Protein AF-A0A418QFH2-F1 (afdb_monomer)

Foldseek 3Di:
DEEECDDDPPDPPYDHPPPDPLLPHLAYEYADDLDDQQDCVVPVSLVVVLVSLLLCVQFLHQYEYEFVRLQSNLVSLVFHWDDDPPDTIHTDHPPQKDQDDDDVPGSQWIDDRRYTYGNHNDDDPVSVVVNVVCSVVRPDTDDSWLCVVLVHLVLLLQLLVVLVVVLCVDPLRVVLCVVPPDDPVVVSLQVSLVVCVVGPHDCVVRPHDDDPLVVCPPSPDAPVNLVVSLVSSLVSLVVRTDPVSSVSVSVVSVVVSVVNHVVVVD

Solvent-accessible surface area (backbone atoms only — not comparable to full-atom values): 14828 Å² total; per-residue (Å²): 95,29,31,20,79,58,93,61,87,95,56,81,62,66,40,58,67,81,77,58,66,63,82,77,33,56,26,40,40,26,61,48,74,84,61,75,68,76,70,55,79,97,32,66,71,54,52,51,50,46,50,51,54,36,51,25,54,72,18,51,32,32,32,43,17,18,12,35,18,16,18,42,54,20,42,55,65,70,21,61,66,43,70,51,94,97,51,82,44,33,31,51,78,37,94,86,40,50,74,80,42,67,56,87,91,44,59,30,28,34,35,47,92,59,36,40,31,30,56,36,72,75,75,55,70,64,64,54,49,54,53,63,69,47,42,84,77,59,69,76,65,44,64,88,31,62,30,49,56,44,58,30,69,68,44,47,43,50,42,53,52,52,35,51,58,52,39,57,70,32,89,73,48,15,62,53,45,66,75,72,54,85,58,60,71,62,49,53,51,52,54,42,15,44,50,38,44,75,26,65,40,58,57,88,80,29,74,64,87,84,51,76,65,70,76,54,57,91,67,79,79,46,72,67,48,54,51,51,50,52,54,49,46,38,52,39,28,54,76,76,37,60,66,72,34,20,52,50,55,37,52,54,51,51,60,52,47,52,63,55,57,60,59,80,75,108

Structure (mmCIF, N/CA/C/O backbone):
data_AF-A0A418QFH2-F1
#
_entry.id   AF-A0A418QFH2-F1
#
loop_
_atom_site.group_PDB
_atom_site.id
_atom_site.type_symbol
_atom_site.label_atom_id
_atom_site.label_alt_id
_atom_site.label_comp_id
_atom_site.label_asym_id
_atom_site.label_entity_id
_atom_site.label_seq_id
_atom_site.pdbx_PDB_ins_code
_atom_site.Cartn_x
_atom_site.Cartn_y
_atom_site.Cartn_z
_atom_site.occupancy
_atom_site.B_iso_or_equiv
_atom_site.auth_seq_id
_atom_site.auth_comp_id
_atom_site.auth_asym_id
_atom_site.auth_atom_id
_atom_site.pdbx_PDB_model_num
ATOM 1 N N . MET A 1 1 ? 1.831 12.652 -10.318 1.00 90.62 1 MET A N 1
ATOM 2 C CA . MET A 1 1 ? 3.162 12.442 -9.732 1.00 90.62 1 MET A CA 1
ATOM 3 C C . MET A 1 1 ? 3.736 11.083 -10.078 1.00 90.62 1 MET A C 1
ATOM 5 O O . MET A 1 1 ? 3.126 10.063 -9.769 1.00 90.62 1 MET A O 1
ATOM 9 N N . LEU A 1 2 ? 4.894 11.080 -10.735 1.00 95.25 2 LEU A N 1
ATOM 10 C CA . LEU A 1 2 ? 5.661 9.892 -11.107 1.00 95.25 2 LEU A CA 1
ATOM 11 C C . LEU A 1 2 ? 6.894 9.772 -10.213 1.00 95.25 2 LEU A C 1
ATOM 13 O O . LEU A 1 2 ? 7.574 10.765 -9.972 1.00 95.25 2 LEU A O 1
ATOM 17 N N . LEU A 1 3 ? 7.205 8.563 -9.754 1.00 96.88 3 LEU A N 1
ATOM 18 C CA . LEU A 1 3 ? 8.479 8.290 -9.089 1.00 96.88 3 LEU A CA 1
ATOM 19 C C . LEU A 1 3 ? 9.519 7.847 -10.116 1.00 96.88 3 LEU A C 1
ATOM 21 O O . LEU A 1 3 ? 9.174 7.207 -11.107 1.00 96.88 3 LEU A O 1
ATOM 25 N N . THR A 1 4 ? 10.789 8.163 -9.883 1.00 97.56 4 THR A N 1
ATOM 26 C CA . THR A 1 4 ? 11.899 7.729 -10.738 1.00 97.56 4 THR A CA 1
ATOM 27 C C . THR A 1 4 ? 13.106 7.280 -9.921 1.00 97.56 4 THR A C 1
ATOM 29 O O . THR A 1 4 ? 13.415 7.864 -8.879 1.00 97.56 4 THR A O 1
ATOM 32 N N . SER A 1 5 ? 13.811 6.250 -10.396 1.00 96.25 5 SER A N 1
ATOM 33 C CA . SER A 1 5 ? 15.055 5.772 -9.776 1.00 96.25 5 SER A CA 1
ATOM 34 C C . SER A 1 5 ? 16.269 6.658 -10.071 1.00 96.25 5 SER A C 1
ATOM 36 O O . SER A 1 5 ? 17.308 6.517 -9.430 1.00 96.25 5 SER A O 1
ATOM 38 N N . SER A 1 6 ? 16.173 7.563 -11.047 1.00 92.38 6 SER A N 1
ATOM 39 C CA . SER A 1 6 ? 17.237 8.516 -11.395 1.00 92.38 6 SER A CA 1
ATOM 40 C C . SER A 1 6 ? 16.646 9.805 -11.985 1.00 92.38 6 SER A C 1
ATOM 42 O O . SER A 1 6 ? 15.515 9.776 -12.477 1.00 92.38 6 SER A O 1
ATOM 44 N N . PRO A 1 7 ? 17.357 10.947 -11.949 1.00 89.00 7 PRO A N 1
ATOM 45 C CA . PRO A 1 7 ? 16.848 12.204 -12.498 1.00 89.00 7 PRO A CA 1
ATOM 46 C C . PRO A 1 7 ? 16.445 12.090 -13.975 1.00 89.00 7 PRO A C 1
ATOM 48 O O . PRO A 1 7 ? 17.194 11.551 -14.786 1.00 89.00 7 PRO A O 1
ATOM 51 N N . LEU A 1 8 ? 15.278 12.639 -14.324 1.00 90.25 8 LEU A N 1
ATOM 52 C CA . LEU A 1 8 ? 14.706 12.591 -15.673 1.00 90.25 8 LEU A CA 1
ATOM 53 C C . LEU A 1 8 ? 14.296 13.988 -16.161 1.00 90.25 8 LEU A C 1
ATOM 55 O O . LEU A 1 8 ? 13.119 14.351 -16.099 1.00 90.25 8 LEU A O 1
ATOM 59 N N . PRO A 1 9 ? 15.247 14.798 -16.659 1.00 82.19 9 PRO A N 1
ATOM 60 C CA . PRO A 1 9 ? 14.929 16.096 -17.238 1.00 82.19 9 PRO A CA 1
ATOM 61 C C . PRO A 1 9 ? 13.933 15.954 -18.397 1.00 82.19 9 PRO A C 1
ATOM 63 O O . PRO A 1 9 ? 14.047 15.054 -19.228 1.00 82.19 9 PRO A O 1
ATOM 66 N N . GLY A 1 10 ? 12.946 16.847 -18.460 1.00 84.06 10 GLY A N 1
ATOM 67 C CA . GLY A 1 10 ? 11.954 16.863 -19.539 1.00 84.06 10 GLY A CA 1
ATOM 68 C C . GLY A 1 10 ? 10.807 15.861 -19.387 1.00 84.06 10 GLY A C 1
ATOM 69 O O . GLY A 1 10 ? 9.958 15.791 -20.277 1.00 84.06 10 GLY A O 1
ATOM 70 N N . TRP A 1 11 ? 10.739 15.110 -18.283 1.00 90.25 11 TRP A N 1
ATOM 71 C CA . TRP A 1 11 ? 9.548 14.347 -17.905 1.00 90.25 11 TRP A CA 1
ATOM 72 C C . TRP A 1 11 ? 8.607 15.173 -17.015 1.00 90.25 11 TRP A C 1
ATOM 74 O O . TRP A 1 11 ? 9.075 15.958 -16.190 1.00 90.25 11 TRP A O 1
ATOM 84 N N . PRO A 1 12 ? 7.279 15.031 -17.174 1.00 88.00 12 PRO A N 1
ATOM 85 C CA . PRO A 1 12 ? 6.323 15.763 -16.352 1.00 88.00 12 PRO A CA 1
ATOM 86 C C . PRO A 1 12 ? 6.247 15.178 -14.933 1.00 88.00 12 PRO A C 1
ATOM 88 O O . PRO A 1 12 ? 6.078 13.971 -14.773 1.00 88.00 12 PRO A O 1
ATOM 91 N N . ASP A 1 13 ? 6.308 16.048 -13.919 1.00 92.12 13 ASP A N 1
ATOM 92 C CA . ASP A 1 13 ? 5.983 15.739 -12.513 1.00 92.12 13 ASP A CA 1
ATOM 93 C C . ASP A 1 13 ? 6.686 14.479 -11.953 1.00 92.12 13 ASP A C 1
ATOM 95 O O . ASP A 1 13 ? 6.059 13.611 -11.336 1.00 92.12 13 ASP A O 1
ATOM 99 N N . THR A 1 14 ? 7.993 14.355 -12.218 1.00 95.31 14 THR A N 1
ATOM 100 C CA . THR A 1 14 ? 8.838 13.260 -11.717 1.00 95.31 14 THR A CA 1
ATOM 101 C C . THR A 1 14 ? 9.556 13.629 -10.427 1.00 95.31 14 THR A C 1
ATOM 103 O O . THR A 1 14 ? 10.183 14.685 -10.354 1.00 95.31 14 THR A O 1
ATOM 106 N N . HIS A 1 15 ? 9.566 12.709 -9.465 1.00 95.81 15 HIS A N 1
ATOM 107 C CA . HIS A 1 15 ? 10.211 12.871 -8.163 1.00 95.81 15 HIS A CA 1
ATOM 108 C C . HIS A 1 15 ? 11.096 11.658 -7.850 1.00 95.81 15 HIS A C 1
ATOM 110 O O . HIS A 1 15 ? 10.773 10.546 -8.277 1.00 95.81 15 HIS A O 1
ATOM 116 N N . PRO A 1 16 ? 12.210 11.826 -7.118 1.00 95.69 16 PRO A N 1
ATOM 117 C CA . PRO A 1 16 ? 13.024 10.696 -6.679 1.00 95.69 16 PRO A CA 1
ATOM 118 C C . PRO A 1 16 ? 12.217 9.663 -5.881 1.00 95.69 16 PRO A C 1
ATOM 120 O O . PRO A 1 16 ? 11.287 10.017 -5.151 1.00 95.69 16 PRO A O 1
ATOM 123 N N . LEU A 1 17 ? 12.596 8.387 -5.979 1.00 93.69 17 LEU A N 1
ATOM 124 C CA . LEU A 1 17 ? 12.108 7.345 -5.069 1.00 93.69 17 LEU A CA 1
ATOM 125 C C . LEU A 1 17 ? 12.265 7.768 -3.597 1.00 93.69 17 LEU A C 1
ATOM 127 O O . LEU A 1 17 ? 13.225 8.441 -3.227 1.00 93.69 17 LEU A O 1
ATOM 131 N N . GLY A 1 18 ? 11.295 7.382 -2.766 1.00 88.06 18 GLY A N 1
ATOM 132 C CA . GLY A 1 18 ? 11.255 7.727 -1.341 1.00 88.06 18 GLY A CA 1
ATOM 133 C C . GLY A 1 18 ? 10.674 9.108 -1.018 1.00 88.06 18 GLY A C 1
ATOM 134 O O . GLY A 1 18 ? 10.475 9.407 0.153 1.00 88.06 18 GLY A O 1
ATOM 135 N N . THR A 1 19 ? 10.352 9.939 -2.018 1.00 90.00 19 THR A N 1
ATOM 136 C CA . THR A 1 19 ? 9.673 11.231 -1.782 1.00 90.00 19 THR A CA 1
ATOM 137 C C . THR A 1 19 ? 8.249 11.078 -1.250 1.00 90.00 19 THR A C 1
ATOM 139 O O . THR A 1 19 ? 7.812 11.897 -0.447 1.00 90.00 19 THR A O 1
ATOM 142 N N . VAL A 1 20 ? 7.545 10.020 -1.662 1.00 87.50 20 VAL A N 1
ATOM 143 C CA . VAL A 1 20 ? 6.244 9.599 -1.119 1.00 87.50 20 VAL A CA 1
ATOM 144 C C . VAL A 1 20 ? 6.164 8.073 -1.035 1.00 87.50 20 VAL A C 1
ATOM 146 O O . VAL A 1 20 ? 6.962 7.385 -1.689 1.00 87.50 20 VAL A O 1
ATOM 149 N N . PRO A 1 21 ? 5.179 7.512 -0.307 1.00 87.19 21 PRO A N 1
ATOM 150 C CA . PRO A 1 21 ? 4.893 6.086 -0.359 1.00 87.19 21 PRO A CA 1
ATOM 151 C C . PRO A 1 21 ? 4.633 5.608 -1.792 1.00 87.19 21 PRO A C 1
ATOM 153 O O . PRO A 1 21 ? 3.826 6.171 -2.529 1.00 87.19 21 PRO A O 1
ATOM 156 N N . ILE A 1 22 ? 5.282 4.512 -2.189 1.00 89.44 22 ILE A N 1
ATOM 157 C CA . ILE A 1 22 ? 5.240 4.009 -3.572 1.00 89.44 22 ILE A CA 1
ATOM 158 C C . ILE A 1 22 ? 3.823 3.673 -4.067 1.00 89.44 22 ILE A C 1
ATOM 160 O O . ILE A 1 22 ? 3.548 3.766 -5.259 1.00 89.44 22 ILE A O 1
ATOM 164 N N . GLY A 1 23 ? 2.911 3.309 -3.157 1.00 85.31 23 GLY A N 1
ATOM 165 C CA . GLY A 1 23 ? 1.509 3.026 -3.477 1.00 85.31 23 GLY A CA 1
ATOM 166 C C . GLY A 1 23 ? 0.711 4.253 -3.929 1.00 85.31 23 GLY A C 1
ATOM 167 O O . GLY A 1 23 ? -0.268 4.094 -4.654 1.00 85.31 23 GLY A O 1
ATOM 168 N N . GLU A 1 24 ? 1.150 5.456 -3.557 1.00 86.50 24 GLU A N 1
ATOM 169 C CA . GLU A 1 24 ? 0.503 6.729 -3.906 1.00 86.50 24 GLU A CA 1
ATOM 170 C C . GLU A 1 24 ? 0.994 7.290 -5.249 1.00 86.50 24 GLU A C 1
ATOM 172 O O . GLU A 1 24 ? 0.382 8.192 -5.823 1.00 86.50 24 GLU A O 1
ATOM 177 N N . ALA A 1 25 ? 2.091 6.753 -5.789 1.00 91.94 25 ALA A N 1
ATOM 178 C CA . ALA A 1 25 ? 2.640 7.194 -7.062 1.00 91.94 25 ALA A CA 1
ATOM 179 C C . ALA A 1 25 ? 1.725 6.811 -8.234 1.00 91.94 25 ALA A C 1
ATOM 181 O O . ALA A 1 25 ? 1.251 5.676 -8.334 1.00 91.94 25 ALA A O 1
ATOM 182 N N . ALA A 1 26 ? 1.546 7.720 -9.198 1.00 93.12 26 ALA A N 1
ATOM 183 C CA . ALA A 1 26 ? 0.791 7.417 -10.416 1.00 93.12 26 ALA A CA 1
ATOM 184 C C . ALA A 1 26 ? 1.476 6.311 -11.238 1.00 93.12 26 ALA A C 1
ATOM 186 O O . ALA A 1 26 ? 0.791 5.465 -11.810 1.00 93.12 26 ALA A O 1
ATOM 187 N N . GLY A 1 27 ? 2.810 6.277 -11.216 1.00 95.56 27 GLY A N 1
ATOM 188 C CA . GLY A 1 27 ? 3.653 5.262 -11.838 1.00 95.56 27 GLY A CA 1
ATOM 189 C C . GLY A 1 27 ? 5.113 5.392 -11.395 1.00 95.56 27 GLY A C 1
ATOM 190 O O . GLY A 1 27 ? 5.500 6.393 -10.785 1.00 95.56 27 GLY A O 1
ATOM 191 N N . LEU A 1 28 ? 5.908 4.374 -11.714 1.00 97.69 28 LEU A N 1
ATOM 192 C CA . LEU A 1 28 ? 7.341 4.290 -11.454 1.00 97.69 28 LEU A CA 1
ATOM 193 C C . LEU A 1 28 ? 8.116 4.228 -12.776 1.00 97.69 28 LEU A C 1
ATOM 195 O O . LEU A 1 28 ? 7.840 3.389 -13.632 1.00 97.69 28 LEU A O 1
ATOM 199 N N . LEU A 1 29 ? 9.106 5.099 -12.922 1.00 98.31 29 LEU A N 1
ATOM 200 C CA . LEU A 1 29 ? 10.019 5.151 -14.055 1.00 98.31 29 LEU A CA 1
ATOM 201 C C . LEU A 1 29 ? 11.377 4.570 -13.649 1.00 98.31 29 LEU A C 1
ATOM 203 O O . LEU A 1 29 ? 11.957 4.965 -12.637 1.00 98.31 29 LEU A O 1
ATOM 207 N N . LEU A 1 30 ? 11.884 3.644 -14.456 1.00 98.25 30 LEU A N 1
ATOM 208 C CA . LEU A 1 30 ? 13.181 2.996 -14.283 1.00 98.25 30 LEU A CA 1
ATOM 209 C C . LEU A 1 30 ? 14.063 3.323 -15.493 1.00 98.25 30 LEU A C 1
ATOM 211 O O . LEU A 1 30 ? 14.102 2.548 -16.456 1.00 98.25 30 LEU A O 1
ATOM 215 N N . PRO A 1 31 ? 14.729 4.488 -15.487 1.00 97.50 31 PRO A N 1
ATOM 216 C CA . PRO A 1 31 ? 15.668 4.842 -16.532 1.00 97.50 31 PRO A CA 1
ATOM 217 C C . PRO A 1 31 ? 16.837 3.877 -16.669 1.00 97.50 31 PRO A C 1
ATOM 219 O O . PRO A 1 31 ? 17.233 3.196 -15.723 1.00 97.50 31 PRO A O 1
ATOM 222 N N . HIS A 1 32 ? 17.444 3.895 -17.853 1.00 96.19 32 HIS A N 1
ATOM 223 C CA . HIS A 1 32 ? 18.784 3.363 -18.014 1.00 96.19 32 HIS A CA 1
ATOM 224 C C . HIS A 1 32 ? 19.792 4.220 -17.241 1.00 96.19 32 HIS A C 1
ATOM 226 O O . HIS A 1 32 ? 19.873 5.430 -17.433 1.00 96.19 32 HIS A O 1
ATOM 232 N N . ASP A 1 33 ? 20.583 3.565 -16.402 1.00 93.88 33 ASP A N 1
ATOM 233 C CA . ASP A 1 33 ? 21.586 4.177 -15.528 1.00 93.88 33 ASP A CA 1
ATOM 234 C C . ASP A 1 33 ? 22.951 3.463 -15.584 1.00 93.88 33 ASP A C 1
ATOM 236 O O . ASP A 1 33 ? 23.863 3.790 -14.828 1.00 93.88 33 ASP A O 1
ATOM 240 N N . GLY A 1 34 ? 23.083 2.461 -16.462 1.00 91.81 34 GLY A N 1
ATOM 241 C CA . GLY A 1 34 ? 24.318 1.707 -16.685 1.00 91.81 34 GLY A CA 1
ATOM 242 C C . GLY A 1 34 ? 24.751 0.778 -15.547 1.00 91.81 34 GLY A C 1
ATOM 243 O O . GLY A 1 34 ? 25.807 0.161 -15.661 1.00 91.81 34 GLY A O 1
ATOM 244 N N . GLY A 1 35 ? 23.988 0.661 -14.456 1.00 90.75 35 GLY A N 1
ATOM 245 C CA . GLY A 1 35 ? 24.397 -0.188 -13.339 1.00 90.75 35 GLY A CA 1
ATOM 246 C C . GLY A 1 35 ? 24.082 -1.673 -13.525 1.00 90.75 35 GLY A C 1
ATOM 247 O O . GLY A 1 35 ? 23.251 -2.033 -14.362 1.00 90.75 35 GLY A O 1
ATOM 248 N N . PRO A 1 36 ? 24.720 -2.540 -12.717 1.00 91.31 36 PRO A N 1
ATOM 249 C CA . PRO A 1 36 ? 24.547 -3.981 -12.819 1.00 91.31 36 PRO A CA 1
ATOM 250 C C . PRO A 1 36 ? 23.155 -4.405 -12.346 1.00 91.31 36 PRO A C 1
ATOM 252 O O . PRO A 1 36 ? 22.596 -3.852 -11.393 1.00 91.31 36 PRO A O 1
ATOM 255 N N . VAL A 1 37 ? 22.616 -5.429 -12.995 1.00 93.31 37 VAL A N 1
ATOM 256 C CA . VAL A 1 37 ? 21.321 -6.042 -12.703 1.00 93.31 37 VAL A CA 1
ATOM 257 C C . VAL A 1 37 ? 21.473 -7.538 -12.433 1.00 93.31 37 VAL A C 1
ATOM 259 O O . VAL A 1 37 ? 20.743 -8.063 -11.595 1.00 93.31 37 VAL A O 1
ATOM 262 N N . ALA A 1 38 ? 22.399 -8.238 -13.094 1.00 91.19 38 ALA A N 1
ATOM 263 C CA . ALA A 1 38 ? 22.631 -9.674 -12.951 1.00 91.19 38 ALA A CA 1
ATOM 264 C C . ALA A 1 38 ? 23.296 -10.028 -11.610 1.00 91.19 38 ALA A C 1
ATOM 266 O O . ALA A 1 38 ? 22.764 -10.850 -10.852 1.00 91.19 38 ALA A O 1
ATOM 267 N N . ASP A 1 39 ? 24.415 -9.382 -11.289 1.00 90.19 39 ASP A N 1
ATOM 268 C CA . ASP A 1 39 ? 25.134 -9.576 -10.030 1.00 90.19 39 ASP A CA 1
ATOM 269 C C . ASP A 1 39 ? 24.927 -8.383 -9.095 1.00 90.19 39 ASP A C 1
ATOM 271 O O . ASP A 1 39 ? 25.429 -7.285 -9.325 1.00 90.19 39 ASP A O 1
ATOM 275 N N . LEU A 1 40 ? 24.158 -8.614 -8.031 1.00 90.50 40 LEU A N 1
ATOM 276 C CA . LEU A 1 40 ? 23.848 -7.606 -7.015 1.00 90.50 40 LEU A CA 1
ATOM 277 C C . LEU A 1 40 ? 24.604 -7.856 -5.703 1.00 90.50 40 LEU A C 1
ATOM 279 O O . LEU A 1 40 ? 24.274 -7.252 -4.679 1.00 90.50 40 LEU A O 1
ATOM 283 N N . ARG A 1 41 ? 25.574 -8.780 -5.687 1.00 89.38 41 ARG A N 1
ATOM 284 C CA . ARG A 1 41 ? 26.410 -9.009 -4.502 1.00 89.38 41 ARG A CA 1
ATOM 285 C C . ARG A 1 41 ? 27.152 -7.721 -4.164 1.00 89.38 41 ARG A C 1
ATOM 287 O O . ARG A 1 41 ? 27.677 -7.055 -5.048 1.00 89.38 41 ARG A O 1
ATOM 294 N N . ASP A 1 42 ? 27.124 -7.353 -2.888 1.00 90.62 42 ASP A N 1
ATOM 295 C CA . ASP A 1 42 ? 27.757 -6.136 -2.367 1.00 90.62 42 ASP A CA 1
ATOM 296 C C . ASP A 1 42 ? 27.252 -4.819 -3.003 1.00 90.62 42 ASP A C 1
ATOM 298 O O . ASP A 1 42 ? 27.943 -3.803 -2.976 1.00 90.62 42 ASP A O 1
ATOM 302 N N . ARG A 1 43 ? 26.021 -4.815 -3.547 1.00 92.50 43 ARG A N 1
ATOM 303 C CA . ARG A 1 43 ? 25.338 -3.637 -4.124 1.00 92.50 43 ARG A CA 1
ATOM 304 C C . ARG A 1 43 ? 24.057 -3.289 -3.349 1.00 92.50 43 ARG A C 1
ATOM 306 O O . ARG A 1 43 ? 22.952 -3.567 -3.832 1.00 92.50 43 ARG A O 1
ATOM 313 N N . PRO A 1 44 ? 24.156 -2.740 -2.125 1.00 93.62 44 PRO A N 1
ATOM 314 C CA . PRO A 1 44 ? 22.988 -2.463 -1.286 1.00 93.62 44 PRO A CA 1
ATOM 315 C C . PRO A 1 44 ? 21.985 -1.505 -1.948 1.00 93.62 44 PRO A C 1
ATOM 317 O O . PRO A 1 44 ? 20.778 -1.701 -1.821 1.00 93.62 44 PRO A O 1
ATOM 320 N N . GLU A 1 45 ? 22.455 -0.523 -2.717 1.00 93.06 45 GLU A N 1
ATOM 321 C CA . GLU A 1 45 ? 21.620 0.425 -3.457 1.00 93.06 45 GLU A CA 1
ATOM 322 C C . GLU A 1 45 ? 20.783 -0.256 -4.548 1.00 93.06 45 GLU A C 1
ATOM 324 O O . GLU A 1 45 ? 19.616 0.082 -4.751 1.00 93.06 45 GLU A O 1
ATOM 329 N N . ARG A 1 46 ? 21.342 -1.274 -5.215 1.00 93.44 46 ARG A N 1
ATOM 330 C CA . ARG A 1 46 ? 20.625 -2.053 -6.233 1.00 93.44 46 ARG A CA 1
ATOM 331 C C . ARG A 1 46 ? 19.604 -2.990 -5.610 1.00 93.44 46 ARG A C 1
ATOM 333 O O . ARG A 1 46 ? 18.519 -3.156 -6.162 1.00 93.44 46 ARG A O 1
ATOM 340 N N . TRP A 1 47 ? 19.925 -3.571 -4.456 1.00 94.25 47 TRP A N 1
ATOM 341 C CA . TRP A 1 47 ? 18.973 -4.360 -3.676 1.00 94.25 47 TRP A CA 1
ATOM 342 C C . TRP A 1 47 ? 17.795 -3.527 -3.177 1.00 94.25 47 TRP A C 1
ATOM 344 O O . TRP A 1 47 ? 16.652 -3.979 -3.273 1.00 94.25 47 TRP A O 1
ATOM 354 N N . ALA A 1 48 ? 18.059 -2.313 -2.689 1.00 94.06 48 ALA A N 1
ATOM 355 C CA . ALA A 1 48 ? 17.015 -1.374 -2.296 1.00 94.06 48 ALA A CA 1
ATOM 356 C C . ALA A 1 48 ? 16.104 -1.049 -3.489 1.00 94.06 48 ALA A C 1
ATOM 358 O O . ALA A 1 48 ? 14.897 -1.264 -3.412 1.00 94.06 48 ALA A O 1
ATOM 359 N N . LEU A 1 49 ? 16.686 -0.684 -4.637 1.00 96.19 49 LEU A N 1
ATOM 360 C CA . LEU A 1 49 ? 15.908 -0.394 -5.839 1.00 96.19 49 LEU A CA 1
ATOM 361 C C . LEU A 1 49 ? 15.084 -1.602 -6.316 1.00 96.19 49 LEU A C 1
ATOM 363 O O . LEU A 1 49 ? 13.904 -1.458 -6.623 1.00 96.19 49 LEU A O 1
ATOM 367 N N . LEU A 1 50 ? 15.658 -2.809 -6.347 1.0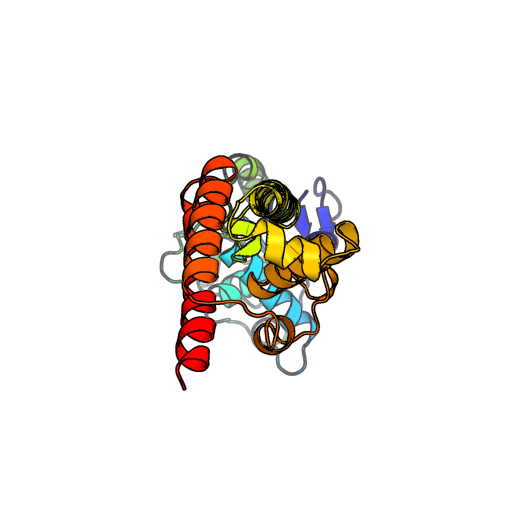0 96.50 50 LEU A N 1
ATOM 368 C CA . LEU A 1 50 ? 14.917 -4.027 -6.700 1.00 96.50 50 LEU A CA 1
ATOM 369 C C . LEU A 1 50 ? 13.737 -4.273 -5.742 1.00 96.50 50 LEU A C 1
ATOM 371 O O . LEU A 1 50 ? 12.666 -4.717 -6.171 1.00 96.50 50 LEU A O 1
ATOM 375 N N . THR A 1 51 ? 13.923 -3.973 -4.456 1.00 94.31 51 THR A N 1
ATOM 376 C CA . THR A 1 51 ? 12.874 -4.072 -3.433 1.00 94.31 51 THR A CA 1
ATOM 377 C C . THR A 1 51 ? 11.738 -3.092 -3.720 1.00 94.31 51 THR A C 1
ATOM 379 O O . THR A 1 51 ? 10.578 -3.509 -3.727 1.00 94.31 51 THR A O 1
ATOM 382 N N . ASP A 1 52 ? 12.057 -1.839 -4.054 1.00 95.50 52 ASP A N 1
ATOM 383 C CA . ASP A 1 52 ? 11.070 -0.819 -4.424 1.00 95.50 52 ASP A CA 1
ATOM 384 C C . ASP A 1 52 ? 10.299 -1.201 -5.692 1.00 95.50 52 ASP A C 1
ATOM 386 O O . ASP A 1 52 ? 9.068 -1.181 -5.702 1.00 95.50 52 ASP A O 1
ATOM 390 N N . VAL A 1 53 ? 10.988 -1.644 -6.748 1.00 96.75 53 VAL A N 1
ATOM 391 C CA . VAL A 1 53 ? 10.336 -2.103 -7.989 1.00 96.75 53 VAL A CA 1
ATOM 392 C C . VAL A 1 53 ? 9.377 -3.257 -7.704 1.00 96.75 53 VAL A C 1
ATOM 394 O O . VAL A 1 53 ? 8.238 -3.268 -8.171 1.00 96.75 53 VAL A O 1
ATOM 397 N N . THR A 1 54 ? 9.805 -4.215 -6.882 1.00 95.25 54 THR A N 1
ATOM 398 C CA . THR A 1 54 ? 8.958 -5.344 -6.487 1.00 95.25 54 THR A CA 1
ATOM 399 C C . THR A 1 54 ? 7.738 -4.874 -5.686 1.00 95.25 54 THR A C 1
ATOM 401 O O . THR A 1 54 ? 6.634 -5.384 -5.888 1.00 95.25 54 THR A O 1
ATOM 404 N N . ALA A 1 55 ? 7.902 -3.893 -4.795 1.00 91.81 55 ALA A N 1
ATOM 405 C CA . ALA A 1 55 ? 6.801 -3.311 -4.032 1.00 91.81 55 ALA A CA 1
ATOM 406 C C . ALA A 1 55 ? 5.797 -2.575 -4.935 1.00 91.81 55 ALA A C 1
ATOM 408 O O . ALA A 1 55 ? 4.591 -2.780 -4.779 1.00 91.81 55 ALA A O 1
ATOM 409 N N . ALA A 1 56 ? 6.271 -1.791 -5.910 1.00 94.44 56 ALA A N 1
ATOM 410 C CA . ALA A 1 56 ? 5.431 -1.141 -6.918 1.00 94.44 56 ALA A CA 1
ATOM 411 C C . ALA A 1 56 ? 4.566 -2.162 -7.669 1.00 94.44 56 ALA A C 1
ATOM 413 O O . ALA A 1 56 ? 3.341 -2.025 -7.713 1.00 94.44 56 ALA A O 1
ATOM 414 N N . LEU A 1 57 ? 5.186 -3.227 -8.185 1.00 93.94 57 LEU A N 1
ATOM 415 C CA . LEU A 1 57 ? 4.492 -4.273 -8.937 1.00 93.94 57 LEU A CA 1
ATOM 416 C C . LEU A 1 57 ? 3.404 -4.963 -8.103 1.00 93.94 57 LEU A C 1
ATOM 418 O O . LEU A 1 57 ? 2.279 -5.116 -8.576 1.00 93.94 57 LEU A O 1
ATOM 422 N N . ARG A 1 58 ? 3.694 -5.323 -6.843 1.00 90.44 58 ARG A N 1
ATOM 423 C CA . ARG A 1 58 ? 2.696 -5.938 -5.940 1.00 90.44 58 ARG A CA 1
ATOM 424 C C . ARG A 1 58 ? 1.509 -5.020 -5.651 1.00 90.44 58 ARG A C 1
ATOM 426 O O . ARG A 1 58 ? 0.394 -5.503 -5.483 1.00 90.44 58 ARG A O 1
ATOM 433 N N . ARG A 1 59 ? 1.747 -3.708 -5.602 1.00 89.94 59 ARG A N 1
ATOM 434 C CA . ARG A 1 59 ? 0.730 -2.671 -5.359 1.00 89.94 59 ARG A CA 1
ATOM 435 C C . ARG A 1 59 ? -0.053 -2.292 -6.623 1.00 89.94 59 ARG A C 1
ATOM 437 O O . ARG A 1 59 ? -0.948 -1.450 -6.565 1.00 89.94 59 ARG A O 1
ATOM 444 N N . GLY A 1 60 ? 0.273 -2.899 -7.768 1.00 92.00 60 GLY A N 1
ATOM 445 C CA . GLY A 1 60 ? -0.334 -2.578 -9.057 1.00 92.00 60 GLY A CA 1
ATOM 446 C C . GLY A 1 60 ? 0.083 -1.210 -9.599 1.00 92.00 60 GLY A C 1
ATOM 447 O O . GLY A 1 60 ? -0.603 -0.669 -10.469 1.00 92.00 60 GLY A O 1
ATOM 448 N N . VAL A 1 61 ? 1.180 -0.637 -9.095 1.00 95.12 61 VAL A N 1
ATOM 449 C CA . VAL A 1 61 ? 1.730 0.622 -9.603 1.00 95.12 61 VAL A CA 1
ATOM 450 C C . VAL A 1 61 ? 2.264 0.371 -11.016 1.00 95.12 61 VAL A C 1
ATOM 452 O O . VAL A 1 61 ? 3.056 -0.554 -11.200 1.00 95.12 61 VAL A O 1
ATOM 455 N N . PRO A 1 62 ? 1.845 1.157 -12.020 1.00 97.12 62 PRO A N 1
ATOM 456 C CA . PRO A 1 62 ? 2.409 1.085 -13.360 1.00 97.12 62 PRO A CA 1
ATOM 457 C C . PRO A 1 62 ? 3.917 1.310 -13.360 1.00 97.12 62 PRO A C 1
ATOM 459 O O . PRO A 1 62 ? 4.383 2.260 -12.733 1.00 97.12 62 PRO A O 1
ATOM 462 N N . VAL A 1 63 ? 4.672 0.483 -14.082 1.00 98.25 63 VAL A N 1
ATOM 463 C CA . VAL A 1 63 ? 6.136 0.603 -14.151 1.00 98.25 63 VAL A CA 1
ATOM 464 C C . VAL A 1 63 ? 6.591 0.655 -15.602 1.00 98.25 63 VAL A C 1
ATOM 466 O O . VAL A 1 63 ? 6.254 -0.232 -16.381 1.00 98.25 63 VAL A O 1
ATOM 469 N N . LEU A 1 64 ? 7.386 1.665 -15.949 1.00 98.62 64 LEU A N 1
ATOM 470 C CA . LEU A 1 64 ? 8.072 1.763 -17.235 1.00 98.62 64 LEU A CA 1
ATOM 471 C C . LEU A 1 64 ? 9.577 1.683 -17.010 1.00 98.62 64 LEU A C 1
ATOM 473 O O . LEU A 1 64 ? 10.143 2.551 -16.350 1.00 98.62 64 LEU A O 1
ATOM 477 N N . GLY A 1 65 ? 10.223 0.668 -17.578 1.00 98.31 65 GLY A N 1
ATOM 478 C CA . GLY A 1 65 ? 11.675 0.522 -17.540 1.00 98.31 65 GLY A CA 1
ATOM 479 C C . GLY A 1 65 ? 12.306 0.537 -18.922 1.00 98.31 65 GLY A C 1
ATOM 480 O O . GLY A 1 65 ? 11.734 0.004 -19.873 1.00 98.31 65 GLY A O 1
ATOM 481 N N . TRP A 1 66 ? 13.507 1.103 -19.037 1.00 98.19 66 TRP A N 1
ATOM 482 C CA . TRP A 1 66 ? 14.305 0.998 -20.257 1.00 98.19 66 TRP A CA 1
ATOM 483 C C . TRP A 1 66 ? 15.796 0.788 -19.989 1.00 98.19 66 TRP A C 1
ATOM 485 O O . TRP A 1 66 ? 16.303 1.110 -18.917 1.00 98.19 66 TRP A O 1
ATOM 495 N N . GLY A 1 67 ? 16.490 0.158 -20.938 1.00 96.81 67 GLY A N 1
ATOM 496 C CA . GLY A 1 67 ? 17.880 -0.278 -20.792 1.00 96.81 67 GLY A CA 1
ATOM 497 C C . GLY A 1 67 ? 18.068 -1.154 -19.549 1.00 96.81 67 GLY A C 1
ATOM 498 O O . GLY A 1 67 ? 17.381 -2.163 -19.386 1.00 96.81 67 GLY A O 1
ATOM 499 N N . THR A 1 68 ? 18.950 -0.737 -18.639 1.00 95.75 68 THR A N 1
ATOM 500 C CA . THR A 1 68 ? 19.166 -1.418 -17.345 1.00 95.75 68 THR A CA 1
ATOM 501 C C . THR A 1 68 ? 17.909 -1.422 -16.473 1.00 95.75 68 THR A C 1
ATOM 503 O O . THR A 1 68 ? 17.647 -2.407 -15.786 1.00 95.75 68 THR A O 1
ATOM 506 N N . GLY A 1 69 ? 17.059 -0.395 -16.555 1.00 97.50 69 GLY A N 1
ATOM 507 C CA . GLY A 1 69 ? 15.770 -0.376 -15.865 1.00 97.50 69 GLY A CA 1
ATOM 508 C C . GLY A 1 69 ? 14.771 -1.408 -16.403 1.00 97.50 69 GLY A C 1
ATOM 509 O O . GLY A 1 69 ? 14.031 -2.003 -15.621 1.00 97.50 69 GLY A O 1
ATOM 510 N N . ALA A 1 70 ? 14.787 -1.703 -17.711 1.00 98.00 70 ALA A N 1
ATOM 511 C CA . ALA A 1 70 ? 13.993 -2.797 -18.291 1.00 98.00 70 ALA A CA 1
ATOM 512 C C . ALA A 1 70 ? 14.489 -4.172 -17.819 1.00 98.00 70 ALA A C 1
ATOM 514 O O . ALA A 1 70 ? 13.681 -5.051 -17.513 1.00 98.00 70 ALA A O 1
ATOM 515 N N . ALA A 1 71 ? 15.808 -4.352 -17.720 1.00 97.19 71 ALA A N 1
ATOM 516 C CA . ALA A 1 71 ? 16.393 -5.567 -17.162 1.00 97.19 71 ALA A CA 1
ATOM 517 C C . ALA A 1 71 ? 15.998 -5.747 -15.688 1.00 97.19 71 ALA A C 1
ATOM 519 O O . ALA A 1 71 ? 15.567 -6.828 -15.287 1.00 97.19 71 ALA A O 1
ATOM 520 N N . LEU A 1 72 ? 16.074 -4.677 -14.888 1.00 97.00 72 LEU A N 1
ATOM 521 C CA . LEU A 1 72 ? 15.711 -4.705 -13.471 1.00 97.00 72 LEU A CA 1
ATOM 522 C C . LEU A 1 72 ? 14.223 -5.002 -13.261 1.00 97.00 72 LEU A C 1
ATOM 524 O O . LEU A 1 72 ? 13.871 -5.787 -12.381 1.00 97.00 72 LEU A O 1
AT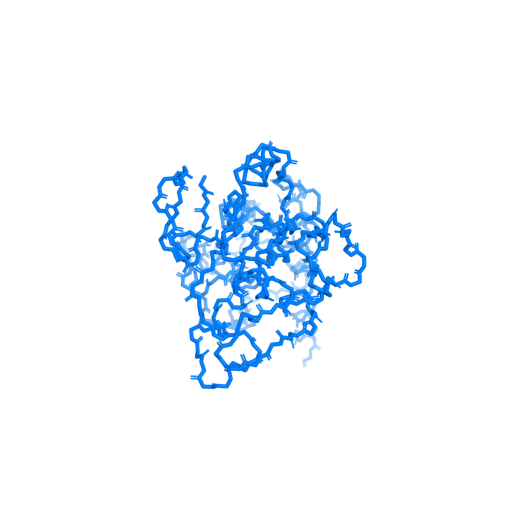OM 528 N N . LEU A 1 73 ? 13.360 -4.434 -14.105 1.00 98.12 73 LEU A N 1
ATOM 529 C CA . LEU A 1 73 ? 11.933 -4.741 -14.145 1.00 98.12 73 LEU A CA 1
ATOM 530 C C . LEU A 1 73 ? 11.680 -6.226 -14.445 1.00 98.12 73 LEU A C 1
ATOM 532 O O . LEU A 1 73 ? 10.898 -6.871 -13.748 1.00 98.12 73 LEU A O 1
ATOM 536 N N . GLY A 1 74 ? 12.380 -6.792 -15.433 1.00 97.44 74 GLY A N 1
ATOM 537 C CA . GLY A 1 74 ? 12.336 -8.229 -15.712 1.00 97.44 74 GLY A CA 1
ATOM 538 C C . GLY A 1 74 ? 12.782 -9.068 -14.511 1.00 97.44 74 GLY A C 1
ATOM 539 O O . GLY A 1 74 ? 12.077 -10.000 -14.122 1.00 97.44 74 GLY A O 1
ATOM 540 N N . ARG A 1 75 ? 13.892 -8.696 -13.857 1.00 96.00 75 ARG A N 1
ATOM 541 C CA . ARG A 1 75 ? 14.388 -9.363 -12.640 1.00 96.00 75 ARG A CA 1
ATOM 542 C C . ARG A 1 75 ? 13.352 -9.357 -11.517 1.00 96.00 75 ARG A C 1
ATOM 544 O O . ARG A 1 75 ? 13.140 -10.386 -10.882 1.00 96.00 75 ARG A O 1
ATOM 551 N N . ALA A 1 76 ? 12.698 -8.219 -11.278 1.00 96.75 76 ALA A N 1
ATOM 552 C CA . ALA A 1 76 ? 11.659 -8.075 -10.255 1.00 96.75 76 ALA A CA 1
ATOM 553 C C . ALA A 1 76 ? 10.442 -8.981 -10.519 1.00 96.75 76 ALA A C 1
ATOM 555 O O . ALA A 1 76 ? 9.781 -9.430 -9.584 1.00 96.75 76 ALA A O 1
ATOM 556 N N . LEU A 1 77 ? 10.180 -9.292 -11.791 1.00 96.25 77 LEU A N 1
ATOM 557 C CA . LEU A 1 77 ? 9.161 -10.245 -12.238 1.00 96.25 77 LEU A CA 1
ATOM 558 C C . LEU A 1 77 ? 9.672 -11.699 -12.303 1.00 96.25 77 LEU A C 1
ATOM 560 O O . LEU A 1 77 ? 8.959 -12.582 -12.780 1.00 96.25 77 LEU A O 1
ATOM 564 N N . GLY A 1 78 ? 10.887 -11.966 -11.816 1.00 94.44 78 GLY A N 1
ATOM 565 C CA . GLY A 1 78 ? 11.483 -13.300 -11.747 1.00 94.44 78 GLY A CA 1
ATOM 566 C C . GLY A 1 78 ? 12.147 -13.778 -13.040 1.00 94.44 78 GLY A C 1
ATOM 567 O O . GLY A 1 78 ? 12.443 -14.967 -13.158 1.00 94.44 78 GLY A O 1
ATOM 568 N N . ALA A 1 79 ? 12.378 -12.895 -14.013 1.00 94.75 79 ALA A N 1
ATOM 569 C CA . ALA A 1 79 ? 13.096 -13.254 -15.228 1.00 94.75 79 ALA A CA 1
ATOM 570 C C . ALA A 1 79 ? 14.610 -13.367 -14.997 1.00 94.75 79 ALA A C 1
ATOM 572 O O . ALA A 1 79 ? 15.199 -12.642 -14.191 1.00 94.75 79 ALA A O 1
ATOM 573 N N . ALA A 1 80 ? 15.244 -14.264 -15.754 1.00 92.19 80 ALA A N 1
ATOM 574 C CA . ALA A 1 80 ? 16.696 -14.362 -15.816 1.00 92.19 80 ALA A CA 1
ATOM 575 C C . ALA A 1 80 ? 17.296 -13.146 -16.540 1.00 92.19 80 ALA A C 1
ATOM 577 O O . ALA A 1 80 ? 16.697 -12.612 -17.479 1.00 92.19 80 ALA A O 1
ATOM 578 N N . ILE A 1 81 ? 18.489 -12.741 -16.101 1.00 94.56 81 ILE A N 1
ATOM 579 C CA . ILE A 1 81 ? 19.245 -11.624 -16.673 1.00 94.56 81 ILE A CA 1
ATOM 580 C C . ILE A 1 81 ? 20.366 -12.162 -17.550 1.00 94.56 81 ILE A C 1
ATOM 582 O O . ILE A 1 81 ? 21.062 -13.106 -17.181 1.00 94.56 81 ILE A O 1
ATOM 586 N N . HIS A 1 82 ? 20.505 -11.545 -18.715 1.00 92.19 82 HIS A N 1
ATOM 587 C CA . HIS A 1 82 ? 21.444 -11.877 -19.769 1.00 92.19 82 HIS A CA 1
ATOM 588 C C . HIS A 1 82 ? 22.329 -10.672 -20.071 1.00 92.19 82 HIS A C 1
ATOM 590 O O . HIS A 1 82 ? 21.900 -9.527 -19.945 1.00 92.19 82 HIS A O 1
ATOM 596 N N . GLY A 1 83 ? 23.554 -10.948 -20.506 1.00 83.69 83 GLY A N 1
ATOM 597 C CA . GLY A 1 83 ? 24.603 -9.948 -20.687 1.00 83.69 83 GLY A CA 1
ATOM 598 C C . GLY A 1 83 ? 25.788 -10.223 -19.766 1.00 83.69 83 GLY A C 1
ATOM 599 O O . GLY A 1 83 ? 25.683 -10.975 -18.798 1.00 83.69 83 GLY A O 1
ATOM 600 N N . SER A 1 84 ? 26.934 -9.653 -20.113 1.00 71.81 84 SER A N 1
ATOM 601 C CA . SER A 1 84 ? 28.155 -9.686 -19.309 1.00 71.81 84 SER A CA 1
ATOM 602 C C . SER A 1 84 ? 28.522 -8.287 -18.831 1.00 71.81 84 SER A C 1
ATOM 604 O O . SER A 1 84 ? 28.100 -7.288 -19.420 1.00 71.81 84 SER A O 1
ATOM 606 N N . GLU A 1 85 ? 29.382 -8.221 -17.819 1.00 65.50 85 GLU A N 1
ATOM 607 C CA . GLU A 1 85 ? 29.981 -6.975 -17.343 1.00 65.50 85 GLU A CA 1
ATOM 608 C C . GLU A 1 85 ? 30.591 -6.186 -18.524 1.00 65.50 85 GLU A C 1
ATOM 610 O O . GLU A 1 85 ? 31.323 -6.742 -19.345 1.00 65.50 85 GLU A O 1
ATOM 615 N N . GLY A 1 86 ? 30.212 -4.911 -18.669 1.00 67.88 86 GLY A N 1
ATOM 616 C CA . GLY A 1 86 ? 30.609 -4.052 -19.796 1.00 67.88 86 GLY A CA 1
ATOM 617 C C . GLY A 1 86 ? 29.705 -4.102 -21.041 1.00 67.88 86 GLY A C 1
ATOM 618 O O . GLY A 1 86 ? 29.927 -3.333 -21.974 1.00 67.88 86 GLY A O 1
ATOM 619 N N . SER A 1 87 ? 28.670 -4.948 -21.060 1.00 82.12 87 SER A N 1
ATOM 620 C CA . SER A 1 87 ? 27.612 -4.962 -22.086 1.00 82.12 87 SER A CA 1
ATOM 621 C C . SER A 1 87 ? 26.255 -4.578 -21.484 1.00 82.12 87 SER A C 1
ATOM 623 O O . SER A 1 87 ? 26.076 -4.628 -20.268 1.00 82.12 87 SER A O 1
ATOM 625 N N . LEU A 1 88 ? 25.288 -4.181 -22.318 1.00 87.12 88 LEU A N 1
ATOM 626 C CA . LEU A 1 88 ? 23.940 -3.889 -21.831 1.00 87.12 88 LEU A CA 1
ATOM 627 C C . LEU A 1 88 ? 23.269 -5.178 -21.347 1.00 87.12 88 LEU A C 1
ATOM 629 O O . LEU A 1 88 ? 22.937 -6.048 -22.153 1.00 87.12 88 LEU A O 1
ATOM 633 N N . GLU A 1 89 ? 23.025 -5.263 -20.044 1.00 93.56 89 GLU A N 1
ATOM 634 C CA . GLU A 1 89 ? 22.227 -6.338 -19.468 1.00 93.56 89 GLU A CA 1
ATOM 635 C C . GLU A 1 89 ? 20.743 -6.186 -19.833 1.00 93.56 89 GLU A C 1
ATOM 637 O O . GLU A 1 89 ? 20.197 -5.080 -19.874 1.00 93.56 89 GLU A O 1
ATOM 642 N N . TRP A 1 90 ? 20.077 -7.308 -20.095 1.00 94.94 90 TRP A N 1
ATOM 643 C CA . TRP A 1 90 ? 18.663 -7.386 -20.466 1.00 94.94 90 TRP A CA 1
ATOM 644 C C . TRP A 1 90 ? 18.006 -8.625 -19.849 1.00 94.94 90 TRP A C 1
ATOM 646 O O . TRP A 1 90 ? 18.682 -9.547 -19.402 1.00 94.94 90 TRP A O 1
ATOM 656 N N . ALA A 1 91 ? 16.675 -8.653 -19.799 1.00 95.56 91 ALA A N 1
ATOM 657 C CA . ALA A 1 91 ? 15.909 -9.771 -19.252 1.00 95.56 91 ALA A CA 1
ATOM 658 C C . ALA A 1 91 ? 15.036 -10.412 -20.332 1.00 95.56 91 ALA A C 1
ATOM 660 O O . ALA A 1 91 ? 14.464 -9.693 -21.159 1.00 95.56 91 ALA A O 1
ATOM 661 N N . TYR A 1 92 ? 14.867 -11.738 -20.297 1.00 92.75 92 TYR A N 1
ATOM 662 C CA . TYR A 1 92 ? 13.760 -12.342 -21.042 1.00 92.75 92 TYR A CA 1
ATOM 663 C C . TYR A 1 92 ? 12.419 -11.868 -20.470 1.00 92.75 92 TYR A C 1
ATOM 665 O O . TYR A 1 92 ? 12.319 -11.595 -19.272 1.00 92.75 92 TYR A O 1
ATOM 673 N N . PRO A 1 93 ? 11.361 -11.793 -21.288 1.00 92.00 93 PRO A N 1
ATOM 674 C CA . PRO A 1 93 ? 10.042 -11.458 -20.788 1.00 92.00 93 PRO A CA 1
ATOM 675 C C . PRO A 1 93 ? 9.574 -12.578 -19.842 1.00 92.00 93 PRO A C 1
ATOM 677 O O . PRO A 1 93 ? 9.750 -13.760 -20.161 1.00 92.00 93 PRO A O 1
ATOM 680 N N . PRO A 1 94 ? 8.982 -12.250 -18.683 1.00 93.00 94 PRO A N 1
ATOM 681 C CA . PRO A 1 94 ? 8.439 -13.258 -17.779 1.00 93.00 94 PRO A CA 1
ATOM 682 C C . PRO A 1 94 ? 7.294 -14.037 -18.445 1.00 93.00 94 PRO A C 1
ATOM 684 O O . PRO A 1 94 ? 6.693 -13.596 -19.429 1.00 93.00 94 PRO A O 1
ATOM 687 N N . ARG A 1 95 ? 6.954 -15.212 -17.903 1.00 91.38 95 ARG A N 1
ATOM 688 C CA . ARG A 1 95 ? 5.843 -16.023 -18.427 1.00 91.38 95 ARG A CA 1
ATOM 689 C C . ARG A 1 95 ? 4.548 -15.201 -18.434 1.00 91.38 95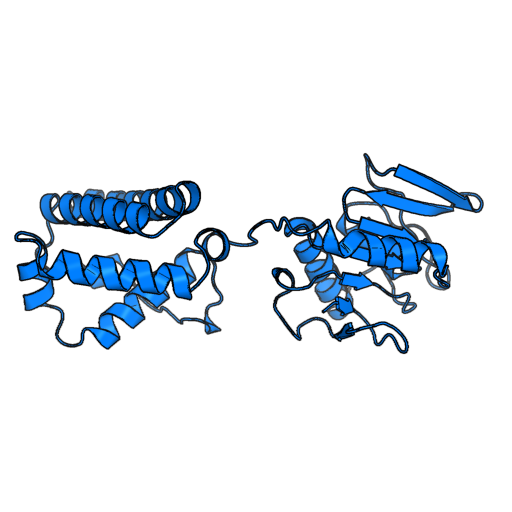 ARG A C 1
ATOM 691 O O . ARG A 1 95 ? 4.158 -14.669 -17.405 1.00 91.38 95 ARG A O 1
ATOM 698 N N . GLY A 1 96 ? 3.864 -15.166 -19.578 1.00 92.81 96 GLY A N 1
ATOM 699 C CA . GLY A 1 96 ? 2.626 -14.399 -19.755 1.00 92.81 96 GLY A CA 1
ATOM 700 C C . GLY A 1 96 ? 2.841 -12.955 -20.213 1.00 92.81 96 GLY A C 1
ATOM 701 O O . GLY A 1 96 ? 1.863 -12.254 -20.455 1.00 92.81 96 GLY A O 1
ATOM 702 N N . ALA A 1 97 ? 4.093 -12.513 -20.375 1.00 96.31 97 ALA A N 1
ATOM 703 C CA . ALA A 1 97 ? 4.388 -11.241 -21.015 1.00 96.31 97 ALA A CA 1
ATOM 704 C C . ALA A 1 97 ? 4.071 -11.290 -22.516 1.00 96.31 97 ALA A C 1
ATOM 706 O O . ALA A 1 97 ? 4.287 -12.301 -23.188 1.00 96.31 97 ALA A O 1
ATOM 707 N N . GLN A 1 98 ? 3.603 -10.165 -23.044 1.00 97.88 98 GLN A N 1
ATOM 708 C CA . GLN A 1 98 ? 3.425 -9.942 -24.469 1.00 97.88 98 GLN A CA 1
ATOM 709 C C . GLN A 1 98 ? 4.671 -9.255 -25.025 1.00 97.88 98 GLN A C 1
ATOM 711 O O . GLN A 1 98 ? 5.067 -8.200 -24.535 1.00 97.88 98 GLN A O 1
ATOM 716 N N . VAL A 1 99 ? 5.279 -9.833 -26.061 1.00 97.94 99 VAL A N 1
ATOM 717 C CA . VAL A 1 99 ? 6.414 -9.220 -26.763 1.00 97.94 99 VAL A CA 1
ATOM 718 C C . VAL A 1 99 ? 5.911 -8.540 -28.025 1.00 97.94 99 VAL A C 1
ATOM 720 O O . VAL A 1 99 ? 5.284 -9.179 -28.866 1.00 97.94 99 VAL A O 1
ATOM 723 N N . HIS A 1 100 ? 6.198 -7.249 -28.154 1.00 97.69 100 HIS A N 1
ATOM 724 C CA . HIS A 1 100 ? 5.752 -6.409 -29.266 1.00 97.69 100 HIS A CA 1
ATOM 725 C C . HIS A 1 100 ? 6.816 -6.279 -30.351 1.00 97.69 100 HIS A C 1
ATOM 727 O O . HIS A 1 100 ? 6.485 -6.159 -31.527 1.00 97.69 100 HIS A O 1
ATOM 733 N N . SER A 1 101 ? 8.098 -6.300 -29.978 1.00 97.69 101 SER A N 1
ATOM 734 C CA . SER A 1 101 ? 9.198 -6.251 -30.941 1.00 97.69 101 SER A CA 1
ATOM 735 C C . SER A 1 101 ? 10.472 -6.904 -30.414 1.00 97.69 101 SER A C 1
ATOM 737 O O . SER A 1 101 ? 10.704 -6.994 -29.207 1.00 97.69 101 SER A O 1
ATOM 739 N N . TRP A 1 102 ? 11.311 -7.336 -31.355 1.00 97.12 102 TRP A N 1
ATOM 740 C CA . TRP A 1 102 ? 12.605 -7.971 -31.121 1.00 97.12 102 TRP A CA 1
ATOM 741 C C . TRP A 1 102 ? 13.708 -7.202 -31.847 1.00 97.12 102 TRP A C 1
ATOM 743 O O . TRP A 1 102 ? 13.460 -6.551 -32.862 1.00 97.12 102 TRP A O 1
ATOM 753 N N . ALA A 1 103 ? 14.937 -7.301 -31.349 1.00 94.75 103 ALA A N 1
ATOM 754 C CA . ALA A 1 103 ? 16.132 -6.852 -32.048 1.00 94.75 103 ALA A CA 1
ATOM 755 C C . ALA A 1 103 ? 17.220 -7.922 -31.922 1.00 94.75 103 ALA A C 1
ATOM 757 O O . ALA A 1 103 ? 17.880 -8.033 -30.888 1.00 94.75 103 ALA A O 1
ATOM 758 N N . GLY A 1 104 ? 17.368 -8.736 -32.969 1.00 93.50 104 GLY A N 1
ATOM 759 C CA . GLY A 1 104 ? 18.081 -10.006 -32.848 1.00 93.50 104 GLY A CA 1
ATOM 760 C C . GLY A 1 104 ? 17.386 -10.887 -31.808 1.00 93.50 104 GLY A C 1
ATOM 761 O O . GLY A 1 104 ? 16.173 -11.072 -31.868 1.00 93.50 104 GLY A O 1
ATOM 762 N N . GLU A 1 105 ? 18.144 -11.369 -30.827 1.00 91.19 105 GLU A N 1
ATOM 763 C CA . GLU A 1 105 ? 17.630 -12.200 -29.728 1.00 91.19 105 GLU A CA 1
ATOM 764 C C . GLU A 1 105 ? 17.052 -11.386 -28.560 1.00 91.19 105 GLU A C 1
ATOM 766 O O . GLU A 1 105 ? 16.410 -11.945 -27.672 1.00 91.19 105 GLU A O 1
ATOM 771 N N . VAL A 1 106 ? 17.254 -10.063 -28.550 1.00 94.00 106 VAL A N 1
ATOM 772 C CA . VAL A 1 106 ? 16.814 -9.205 -27.447 1.00 94.00 106 VAL A CA 1
ATOM 773 C C . VAL A 1 106 ? 15.327 -8.861 -27.617 1.00 94.00 106 VAL A C 1
ATOM 775 O O . VAL A 1 106 ? 14.949 -8.310 -28.660 1.00 94.00 106 VAL A O 1
ATOM 778 N N . PRO A 1 107 ? 14.472 -9.111 -26.607 1.00 95.69 107 PRO A N 1
ATOM 779 C CA . PRO A 1 107 ? 13.066 -8.712 -26.613 1.00 95.69 107 PRO A CA 1
ATOM 780 C C . PRO A 1 107 ? 12.970 -7.191 -26.427 1.00 95.69 107 PRO A C 1
ATOM 782 O O . PRO A 1 107 ? 12.874 -6.680 -25.311 1.00 95.69 107 PRO A O 1
ATOM 785 N N . ARG A 1 108 ? 13.057 -6.449 -27.534 1.00 97.31 108 ARG A N 1
ATOM 786 C CA . ARG A 1 108 ? 13.194 -4.988 -27.540 1.00 97.31 108 ARG A CA 1
ATOM 787 C C . ARG A 1 108 ? 12.055 -4.288 -26.806 1.00 97.31 108 ARG A C 1
ATOM 789 O O . ARG A 1 108 ? 12.336 -3.365 -26.052 1.00 97.31 108 ARG A O 1
ATOM 796 N N . HIS A 1 109 ? 10.812 -4.713 -27.017 1.00 98.38 109 HIS A N 1
ATOM 797 C CA . HIS A 1 109 ? 9.637 -4.145 -26.359 1.00 98.38 109 HIS A CA 1
ATOM 798 C C . HIS A 1 109 ? 8.723 -5.260 -25.873 1.00 98.38 109 HIS A C 1
ATOM 800 O O . HIS A 1 109 ? 8.267 -6.078 -26.675 1.00 98.38 109 HIS A O 1
ATOM 806 N N . TRP A 1 110 ? 8.417 -5.275 -24.580 1.00 98.19 110 TRP A N 1
ATOM 807 C CA . TRP A 1 110 ? 7.450 -6.204 -24.008 1.00 98.19 110 TRP A CA 1
ATOM 808 C C . TRP A 1 110 ? 6.634 -5.558 -22.890 1.00 98.19 110 TRP A C 1
ATOM 810 O O . TRP A 1 110 ? 7.061 -4.590 -22.259 1.00 98.19 110 TRP A O 1
ATOM 820 N N . THR A 1 111 ? 5.447 -6.109 -22.647 1.00 98.19 111 THR A N 1
ATOM 821 C CA . THR A 1 111 ? 4.557 -5.704 -21.557 1.00 98.19 111 THR A CA 1
ATOM 822 C C . THR A 1 111 ? 4.101 -6.907 -20.740 1.00 98.19 111 THR A C 1
ATOM 824 O O . THR A 1 111 ? 3.975 -8.019 -21.249 1.00 98.19 111 THR A O 1
ATOM 827 N N . HIS A 1 112 ? 3.845 -6.698 -19.451 1.00 96.56 112 HIS A N 1
ATOM 828 C CA . HIS A 1 112 ? 3.272 -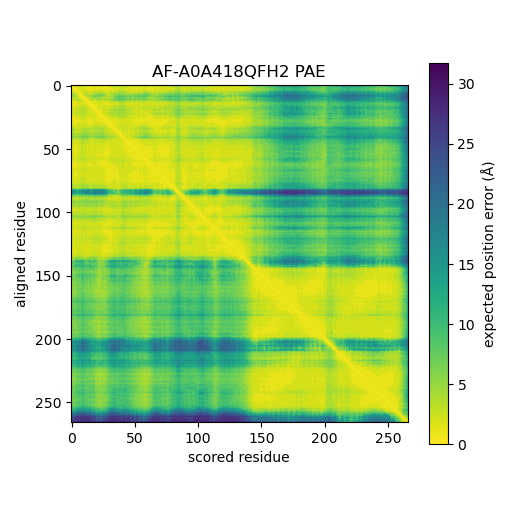7.706 -18.559 1.00 96.56 112 HIS A CA 1
ATOM 829 C C . HIS A 1 112 ? 2.357 -7.022 -17.535 1.00 96.56 112 HIS A C 1
ATOM 831 O O . HIS A 1 112 ? 2.821 -6.422 -16.562 1.00 96.56 112 HIS A O 1
ATOM 837 N N . GLY A 1 113 ? 1.041 -7.090 -17.739 1.00 93.12 113 GLY A N 1
ATOM 838 C CA . GLY A 1 113 ? 0.095 -6.307 -16.940 1.00 93.12 113 GLY A CA 1
ATOM 839 C C . GLY A 1 113 ? 0.359 -4.807 -17.108 1.00 93.12 113 GLY A C 1
ATOM 840 O O . GLY A 1 113 ? 0.256 -4.289 -18.214 1.00 93.12 113 GLY A O 1
ATOM 841 N N . ARG A 1 114 ? 0.727 -4.118 -16.019 1.00 94.75 114 ARG A N 1
ATOM 842 C CA . ARG A 1 114 ? 1.061 -2.676 -16.010 1.00 94.75 114 ARG A CA 1
ATOM 843 C C . ARG A 1 114 ? 2.570 -2.392 -16.056 1.00 94.75 114 ARG A C 1
ATOM 845 O O . ARG A 1 114 ? 2.994 -1.268 -15.796 1.00 94.75 114 ARG A O 1
ATOM 852 N N . ALA A 1 115 ? 3.376 -3.413 -16.340 1.00 97.50 115 ALA A N 1
ATOM 853 C CA . ALA A 1 115 ? 4.806 -3.285 -16.579 1.00 97.50 115 ALA A CA 1
ATOM 854 C C . ALA A 1 115 ? 5.070 -3.127 -18.082 1.00 97.50 115 ALA A C 1
ATOM 856 O O . ALA A 1 115 ? 4.614 -3.955 -18.873 1.00 97.50 115 ALA A O 1
ATOM 857 N N . VAL A 1 116 ? 5.816 -2.092 -18.459 1.00 98.50 116 VAL A N 1
ATOM 858 C CA . VAL A 1 116 ? 6.264 -1.812 -19.828 1.00 98.50 116 VAL A CA 1
ATOM 859 C C . VAL A 1 116 ? 7.786 -1.761 -19.832 1.00 98.50 116 VAL A C 1
ATOM 861 O O . VAL A 1 116 ? 8.388 -1.068 -19.013 1.00 98.50 116 VAL A O 1
ATOM 864 N N . ALA A 1 117 ? 8.418 -2.499 -20.738 1.00 98.56 117 ALA A N 1
ATOM 865 C CA . ALA A 1 117 ? 9.867 -2.606 -20.798 1.00 98.56 117 ALA A CA 1
ATOM 866 C C . ALA A 1 117 ? 10.396 -2.352 -22.209 1.00 98.56 117 ALA A C 1
ATOM 868 O O . ALA A 1 117 ? 9.929 -2.956 -23.178 1.00 98.56 117 ALA A O 1
ATOM 869 N N . TRP A 1 118 ? 11.420 -1.506 -22.302 1.00 98.50 118 TRP A N 1
ATOM 870 C CA . TRP A 1 118 ? 12.171 -1.253 -23.525 1.00 98.50 118 TRP A CA 1
ATOM 871 C C . TRP A 1 118 ? 13.645 -1.633 -23.348 1.00 98.50 118 TRP A C 1
ATOM 873 O O . TRP A 1 118 ? 14.413 -0.933 -22.693 1.00 98.50 118 TRP A O 1
ATOM 883 N N . ALA A 1 119 ? 14.082 -2.748 -23.927 1.00 97.19 119 ALA A N 1
ATOM 884 C CA . ALA A 1 119 ? 15.433 -3.284 -23.751 1.00 97.19 119 ALA A CA 1
ATOM 885 C C . ALA A 1 119 ? 16.487 -2.540 -24.606 1.00 97.19 119 ALA A C 1
ATOM 887 O O . ALA A 1 119 ? 17.217 -3.145 -25.391 1.00 97.19 119 ALA A O 1
ATOM 888 N N . ALA A 1 120 ? 16.537 -1.210 -24.512 1.00 96.19 120 ALA A N 1
ATOM 889 C CA . ALA A 1 120 ? 17.584 -0.347 -25.063 1.00 96.19 120 ALA A CA 1
ATOM 890 C C . ALA A 1 120 ? 17.765 0.920 -24.197 1.00 96.19 120 ALA A C 1
ATOM 892 O O . ALA A 1 120 ? 16.798 1.331 -23.555 1.00 96.19 120 ALA A O 1
ATOM 893 N N . PRO A 1 121 ? 18.949 1.563 -24.202 1.00 95.44 121 PRO A N 1
ATOM 894 C CA . PRO A 1 121 ? 19.205 2.805 -23.462 1.00 95.44 121 PRO A CA 1
ATOM 895 C C . PRO A 1 121 ? 18.315 3.979 -23.879 1.00 95.44 121 PRO A C 1
ATOM 897 O O . PRO A 1 121 ? 17.913 4.773 -23.033 1.00 95.44 121 PRO A O 1
ATOM 900 N N . ASP A 1 122 ? 17.984 4.058 -25.166 1.00 95.00 122 ASP A N 1
ATOM 901 C CA . ASP A 1 122 ? 17.187 5.144 -25.726 1.00 95.00 122 ASP A CA 1
ATOM 902 C C . ASP A 1 122 ? 15.721 4.720 -25.822 1.00 95.00 122 ASP A C 1
ATOM 904 O O . ASP A 1 122 ? 15.369 3.816 -26.588 1.00 95.00 122 ASP A O 1
ATOM 908 N N . LEU A 1 123 ? 14.867 5.360 -25.019 1.00 96.44 123 LEU A N 1
ATOM 909 C CA . LEU A 1 123 ? 13.426 5.126 -25.011 1.00 96.44 123 LEU A CA 1
ATOM 910 C C . LEU A 1 123 ? 12.751 5.900 -26.161 1.00 96.44 123 LEU A C 1
ATOM 912 O O . LEU A 1 123 ? 12.880 7.123 -26.209 1.00 96.44 123 LEU A O 1
ATOM 916 N N . PRO A 1 124 ? 11.980 5.241 -27.046 1.00 97.38 124 PRO A N 1
ATOM 917 C CA . PRO A 1 124 ? 11.229 5.926 -28.088 1.00 97.38 124 PRO A CA 1
ATOM 918 C C . PRO A 1 124 ? 10.117 6.808 -27.519 1.00 97.38 124 PRO A C 1
ATOM 920 O O . PRO A 1 124 ? 9.392 6.399 -26.605 1.00 97.38 124 PRO A O 1
ATOM 923 N N . ASP A 1 125 ? 9.906 7.968 -28.142 1.00 95.81 125 ASP A N 1
ATOM 924 C CA . ASP A 1 125 ? 8.834 8.897 -27.767 1.00 95.81 125 ASP A CA 1
ATOM 925 C C . ASP A 1 125 ? 7.441 8.263 -27.846 1.00 95.81 125 ASP A C 1
ATOM 927 O O . ASP A 1 125 ? 6.576 8.593 -27.041 1.00 95.81 125 ASP A O 1
ATOM 931 N N . THR A 1 126 ? 7.226 7.317 -28.764 1.00 96.69 126 THR A N 1
ATOM 932 C CA . THR A 1 126 ? 5.955 6.589 -28.890 1.00 96.69 126 THR A CA 1
ATOM 933 C C . THR A 1 126 ? 5.665 5.737 -27.658 1.00 96.69 126 THR A C 1
ATOM 935 O O . THR A 1 126 ? 4.610 5.883 -27.053 1.00 96.69 126 THR A O 1
ATOM 938 N N . VAL A 1 127 ? 6.629 4.926 -27.211 1.00 97.69 127 VAL A N 1
ATOM 939 C CA . VAL A 1 127 ? 6.488 4.085 -26.008 1.00 97.69 127 VAL A CA 1
ATOM 940 C C . VAL A 1 127 ? 6.273 4.953 -24.767 1.00 97.69 127 VAL A C 1
ATOM 942 O O . VAL A 1 127 ? 5.433 4.644 -23.920 1.00 97.69 127 VAL A O 1
ATOM 945 N N . ARG A 1 128 ? 7.002 6.072 -24.673 1.00 96.50 128 ARG A N 1
ATOM 946 C CA . ARG A 1 128 ? 6.810 7.071 -23.619 1.00 96.50 128 ARG A CA 1
ATOM 947 C C . ARG A 1 128 ? 5.393 7.652 -23.639 1.00 96.50 128 ARG A C 1
ATOM 949 O O . ARG A 1 128 ? 4.753 7.707 -22.589 1.00 96.50 128 ARG A O 1
ATOM 956 N N . ALA A 1 129 ? 4.923 8.114 -24.795 1.00 96.19 129 ALA A N 1
ATOM 957 C CA . ALA A 1 129 ? 3.614 8.741 -24.945 1.00 96.19 129 ALA A CA 1
ATOM 958 C C . ALA A 1 129 ? 2.479 7.761 -24.620 1.00 96.19 129 ALA A C 1
ATOM 960 O O . ALA A 1 129 ? 1.586 8.111 -23.849 1.00 96.19 129 ALA A O 1
ATOM 961 N N . ASP A 1 130 ? 2.562 6.529 -25.123 1.00 97.00 130 ASP A N 1
ATOM 962 C CA . ASP A 1 130 ? 1.569 5.480 -24.887 1.00 97.00 130 ASP A CA 1
ATOM 963 C C . ASP A 1 130 ? 1.466 5.128 -23.397 1.00 97.00 130 ASP A C 1
ATOM 965 O O . ASP A 1 130 ? 0.365 5.041 -22.848 1.00 97.00 130 ASP A O 1
ATOM 969 N N . PHE A 1 131 ? 2.606 4.989 -22.707 1.00 96.75 131 PHE A N 1
ATOM 970 C CA . PHE A 1 131 ? 2.618 4.733 -21.266 1.00 96.75 131 PHE A CA 1
ATOM 971 C C . PHE A 1 131 ? 1.953 5.869 -20.484 1.00 96.75 131 PHE A C 1
ATOM 973 O O . PHE A 1 131 ? 1.087 5.616 -19.648 1.00 96.75 131 PHE A O 1
ATOM 980 N N . LEU A 1 132 ? 2.324 7.123 -20.768 1.00 95.50 132 LEU A N 1
ATOM 981 C CA . LEU A 1 132 ? 1.756 8.290 -20.089 1.00 95.50 132 LEU A CA 1
ATOM 982 C C . LEU A 1 132 ? 0.249 8.429 -20.348 1.00 95.50 132 LEU A C 1
ATOM 984 O O . LEU A 1 132 ? -0.498 8.750 -19.423 1.00 95.50 132 LEU A O 1
ATOM 988 N N . ALA A 1 133 ? -0.202 8.146 -21.572 1.00 95.62 133 ALA A N 1
ATOM 989 C CA . ALA A 1 133 ? -1.614 8.171 -21.942 1.00 95.62 133 ALA A CA 1
ATOM 990 C C . ALA A 1 133 ? -2.438 7.079 -21.235 1.00 95.62 133 ALA A C 1
ATOM 992 O O . ALA A 1 133 ? -3.625 7.283 -20.983 1.00 95.62 133 ALA A O 1
ATOM 993 N N . ALA A 1 134 ? -1.825 5.945 -20.877 1.00 94.56 134 ALA A N 1
ATOM 994 C CA . ALA A 1 134 ? -2.491 4.847 -20.177 1.00 94.56 134 ALA A CA 1
ATOM 995 C C . ALA A 1 134 ? -2.660 5.080 -18.662 1.00 94.56 134 ALA A C 1
ATOM 997 O O . ALA A 1 134 ? -3.585 4.526 -18.063 1.00 94.56 134 ALA A O 1
ATOM 998 N N . LEU A 1 135 ? -1.810 5.907 -18.035 1.00 93.25 135 LEU A N 1
ATOM 999 C CA . LEU A 1 135 ? -1.800 6.123 -16.578 1.00 93.25 135 LEU A CA 1
ATOM 1000 C C . LEU A 1 135 ? -3.172 6.475 -15.969 1.00 93.25 135 LEU A C 1
ATOM 1002 O O . LEU A 1 135 ? -3.505 5.883 -14.939 1.00 93.25 135 LEU A O 1
ATOM 1006 N N . PRO A 1 136 ? -3.999 7.368 -16.559 1.00 90.81 136 PRO A N 1
ATOM 1007 C CA . PRO A 1 136 ? -5.305 7.709 -15.992 1.00 90.81 136 PRO A CA 1
ATOM 1008 C C . PRO A 1 136 ? -6.284 6.529 -15.927 1.00 90.81 136 PRO A C 1
ATOM 1010 O O . PRO A 1 136 ? -7.218 6.562 -15.134 1.00 90.81 136 PRO A O 1
ATOM 1013 N N . GLY A 1 137 ? -6.081 5.485 -16.740 1.00 86.38 137 GLY A N 1
ATOM 1014 C CA . GLY A 1 137 ? -6.883 4.258 -16.711 1.00 86.38 137 GLY A CA 1
ATOM 1015 C C . GLY A 1 137 ? -6.437 3.245 -15.650 1.00 86.38 137 GLY A C 1
ATOM 1016 O O . GLY A 1 137 ? -7.125 2.253 -15.419 1.00 86.38 137 GLY A O 1
ATOM 1017 N N . TRP A 1 138 ? -5.297 3.465 -14.988 1.00 86.44 138 TRP A N 1
ATOM 1018 C CA . TRP A 1 138 ? -4.713 2.551 -14.001 1.00 86.44 138 TRP A CA 1
ATOM 1019 C C . TRP A 1 138 ? -4.879 3.074 -12.572 1.00 86.44 138 TRP A C 1
ATOM 1021 O O . TRP A 1 138 ? -3.914 3.350 -11.847 1.00 86.44 138 TRP A O 1
ATOM 1031 N N . VAL A 1 139 ? -6.144 3.195 -12.174 1.00 76.00 139 VAL A N 1
ATOM 1032 C CA . VAL A 1 139 ? -6.547 3.732 -10.868 1.00 76.00 139 VAL A CA 1
ATOM 1033 C C . VAL A 1 139 ? -6.642 2.669 -9.777 1.00 76.00 139 VAL A C 1
ATOM 1035 O O . VAL A 1 139 ? -6.332 2.976 -8.631 1.00 76.00 139 VAL A O 1
ATOM 1038 N N . ASP A 1 140 ? -6.978 1.420 -10.111 1.00 78.31 140 ASP A N 1
ATOM 1039 C CA . ASP A 1 140 ? -7.124 0.367 -9.097 1.00 78.31 140 ASP A CA 1
ATOM 1040 C C . ASP A 1 140 ? -5.767 0.023 -8.483 1.00 78.31 140 ASP A C 1
ATOM 1042 O O . ASP A 1 140 ? -4.851 -0.388 -9.200 1.00 78.31 140 ASP A O 1
ATOM 1046 N N . ARG A 1 141 ? -5.625 0.174 -7.165 1.00 83.12 141 ARG A N 1
ATOM 1047 C CA . ARG A 1 141 ? -4.406 -0.173 -6.423 1.00 83.12 141 ARG A CA 1
ATOM 1048 C C . ARG A 1 141 ? -4.669 -1.351 -5.505 1.00 83.12 141 ARG A C 1
ATOM 1050 O O . ARG A 1 141 ? -5.753 -1.479 -4.943 1.00 83.12 141 ARG A O 1
ATOM 1057 N N . THR A 1 142 ? -3.657 -2.192 -5.341 1.00 82.00 142 THR A N 1
ATOM 1058 C CA . THR A 1 142 ? -3.693 -3.258 -4.340 1.00 82.00 142 THR A CA 1
ATOM 1059 C C . THR A 1 142 ? -3.141 -2.691 -3.036 1.00 82.00 142 THR A C 1
ATOM 1061 O O . THR A 1 142 ? -1.994 -2.225 -3.042 1.00 82.00 142 THR A O 1
ATOM 1064 N N . PRO A 1 143 ? -3.900 -2.732 -1.925 1.00 81.12 143 PRO A N 1
ATOM 1065 C CA . PRO A 1 143 ? -3.371 -2.357 -0.622 1.00 81.12 143 PRO A CA 1
ATOM 1066 C C . PRO A 1 143 ? -2.103 -3.155 -0.316 1.00 81.12 143 PRO A C 1
ATOM 1068 O O . PRO A 1 143 ? -2.080 -4.381 -0.423 1.00 81.12 143 PRO A O 1
ATOM 1071 N N . GLY A 1 144 ? -1.025 -2.466 0.050 1.00 78.75 144 GLY A N 1
ATOM 1072 C CA . GLY A 1 144 ? 0.232 -3.122 0.417 1.00 78.75 144 GLY A CA 1
ATOM 1073 C C . GLY A 1 144 ? 0.267 -3.601 1.864 1.00 78.75 144 GLY A C 1
ATOM 1074 O O . GLY A 1 144 ? 1.212 -4.283 2.258 1.00 78.75 144 GLY A O 1
ATOM 1075 N N . SER A 1 145 ? -0.749 -3.252 2.654 1.00 86.19 145 SER A N 1
ATOM 1076 C CA . SER A 1 145 ? -0.926 -3.702 4.028 1.00 86.19 145 SER A CA 1
ATOM 1077 C C . SER A 1 145 ? -2.414 -3.776 4.394 1.00 86.19 145 SER A C 1
ATOM 1079 O O . SER A 1 145 ? -3.230 -3.061 3.806 1.00 86.19 145 SER A O 1
ATOM 1081 N N . PRO A 1 146 ? -2.772 -4.570 5.417 1.00 91.62 146 PRO A N 1
ATOM 1082 C CA . PRO A 1 146 ? -4.092 -4.503 6.038 1.00 91.62 146 PRO A CA 1
ATOM 1083 C C . PRO A 1 146 ? -4.481 -3.094 6.510 1.00 91.62 146 PRO A C 1
ATOM 1085 O O . PRO A 1 146 ? -5.662 -2.768 6.532 1.00 91.62 146 PRO A O 1
ATOM 1088 N N . LEU A 1 147 ? -3.511 -2.253 6.894 1.00 92.62 147 LEU A N 1
ATOM 1089 C CA . LEU A 1 147 ? -3.776 -0.872 7.306 1.00 92.62 147 LEU A CA 1
ATOM 1090 C C . LEU A 1 147 ? -4.289 -0.031 6.134 1.00 92.62 147 LEU A C 1
ATOM 1092 O O . LEU A 1 147 ? -5.238 0.729 6.289 1.00 92.62 147 LEU A O 1
ATOM 1096 N N . GLU A 1 148 ? -3.679 -0.169 4.962 1.00 89.00 148 GLU A N 1
ATOM 1097 C CA . GLU A 1 148 ? -4.161 0.500 3.752 1.00 89.00 148 GLU A CA 1
ATOM 1098 C C . GLU A 1 148 ? -5.530 -0.038 3.323 1.00 89.00 148 GLU A C 1
ATOM 1100 O O . GLU A 1 148 ? -6.392 0.740 2.926 1.00 89.00 148 GLU A O 1
ATOM 1105 N N . GLU A 1 149 ? -5.760 -1.347 3.466 1.00 90.69 149 GLU A N 1
ATOM 1106 C CA . GLU A 1 149 ? -7.036 -1.988 3.123 1.00 90.69 149 GLU A CA 1
ATOM 1107 C C . GLU A 1 149 ? -8.208 -1.428 3.940 1.00 90.69 149 GLU A C 1
ATOM 1109 O O . GLU A 1 149 ? -9.320 -1.311 3.428 1.00 90.69 149 GLU A O 1
ATOM 1114 N N . VAL A 1 150 ? -7.959 -1.009 5.185 1.00 93.75 150 VAL A N 1
ATOM 1115 C CA . VAL A 1 150 ? -8.979 -0.379 6.038 1.00 93.75 150 VAL A CA 1
ATOM 1116 C C . VAL A 1 150 ? -9.111 1.134 5.841 1.00 93.75 150 VAL A C 1
ATOM 1118 O O . VAL A 1 150 ? -9.864 1.770 6.572 1.00 93.75 150 VAL A O 1
ATOM 1121 N N . GLY A 1 151 ? -8.405 1.725 4.870 1.00 91.44 151 GLY A N 1
ATOM 1122 C CA . GLY A 1 151 ? -8.432 3.168 4.596 1.00 91.44 151 GLY A CA 1
ATOM 1123 C C . GLY A 1 151 ? -7.380 3.982 5.360 1.00 91.44 151 GLY A C 1
ATOM 1124 O O . GLY A 1 151 ? -7.504 5.200 5.486 1.00 91.44 151 GLY A O 1
ATOM 1125 N N . GLY A 1 152 ? -6.340 3.326 5.877 1.00 91.75 152 GLY A N 1
ATOM 1126 C CA . GLY A 1 152 ? -5.217 3.969 6.550 1.00 91.75 152 GLY A CA 1
ATOM 1127 C C . GLY A 1 152 ? -5.513 4.433 7.979 1.00 91.75 152 GLY A C 1
ATOM 1128 O O . GLY A 1 152 ? -6.558 4.147 8.568 1.00 91.75 152 GLY A O 1
ATOM 1129 N N . VAL A 1 153 ? -4.559 5.177 8.548 1.00 93.19 153 VAL A N 1
ATOM 1130 C CA . VAL A 1 153 ? -4.651 5.722 9.915 1.00 93.19 153 VAL A CA 1
ATOM 1131 C C . VAL A 1 153 ? -5.909 6.580 10.129 1.00 93.19 153 VAL A C 1
ATOM 1133 O O . VAL A 1 153 ? -6.541 6.396 11.168 1.00 93.19 153 VAL A O 1
ATOM 1136 N N . PRO A 1 154 ? -6.333 7.466 9.200 1.00 94.44 154 PRO A N 1
ATOM 1137 C CA . PRO A 1 154 ? -7.517 8.300 9.419 1.00 94.44 154 PRO A CA 1
ATOM 1138 C C . PRO A 1 154 ? -8.809 7.492 9.598 1.00 94.44 154 PRO A C 1
ATOM 1140 O O . PRO A 1 154 ? -9.560 7.737 10.542 1.00 94.44 154 PRO A O 1
ATOM 1143 N N . ALA A 1 155 ? -9.046 6.496 8.737 1.00 96.12 155 ALA A N 1
ATOM 1144 C CA . ALA A 1 155 ? -10.230 5.643 8.818 1.00 96.12 155 ALA A CA 1
ATOM 1145 C C . ALA A 1 155 ? -10.215 4.784 10.092 1.00 96.12 155 ALA A C 1
ATOM 1147 O O . ALA A 1 155 ? -11.205 4.717 10.822 1.00 96.12 155 ALA A O 1
ATOM 1148 N N . LEU A 1 156 ? -9.060 4.196 10.416 1.00 96.94 156 LEU A N 1
ATOM 1149 C CA . LEU A 1 156 ? -8.873 3.433 11.647 1.00 96.94 156 LEU A CA 1
ATOM 1150 C C . LEU A 1 156 ? -9.112 4.288 12.904 1.00 96.94 156 LEU A C 1
ATOM 1152 O O . LEU A 1 156 ? -9.793 3.845 13.828 1.00 96.94 156 LEU A O 1
ATOM 1156 N N . ALA A 1 157 ? -8.579 5.510 12.946 1.00 96.44 157 ALA A N 1
ATOM 1157 C CA . ALA A 1 157 ? -8.750 6.422 14.074 1.00 96.44 157 ALA A CA 1
ATOM 1158 C C . ALA A 1 157 ? -10.218 6.838 14.262 1.00 96.44 157 ALA A C 1
ATOM 1160 O O . ALA A 1 157 ? -10.683 6.935 15.401 1.00 96.44 157 ALA A O 1
ATOM 1161 N N . ALA A 1 158 ? -10.964 7.032 13.169 1.00 98.25 158 ALA A N 1
ATOM 1162 C CA . ALA A 1 158 ? -12.402 7.284 13.221 1.00 98.25 158 ALA A CA 1
ATOM 1163 C C . ALA A 1 158 ? -13.160 6.097 13.840 1.00 98.25 158 ALA A C 1
ATOM 1165 O O . ALA A 1 158 ? -13.946 6.295 14.766 1.00 98.25 158 ALA A O 1
ATOM 1166 N N . VAL A 1 159 ? -12.852 4.865 13.411 1.00 98.56 159 VAL A N 1
ATOM 1167 C CA . VAL A 1 159 ? -13.439 3.641 13.987 1.00 98.56 159 VAL A CA 1
ATOM 1168 C C . VAL A 1 159 ? -13.121 3.512 15.472 1.00 98.56 159 VAL A C 1
ATOM 1170 O O . VAL A 1 159 ? -14.027 3.282 16.267 1.00 98.56 159 VAL A O 1
ATOM 1173 N N . VAL A 1 160 ? -11.859 3.698 15.872 1.00 98.25 160 VAL A N 1
ATOM 1174 C CA . VAL A 1 160 ? -11.443 3.627 17.284 1.00 98.25 160 VAL A CA 1
ATOM 1175 C C . VAL A 1 160 ? -12.172 4.678 18.124 1.00 98.25 160 VAL A C 1
ATOM 1177 O O . VAL A 1 160 ? -12.669 4.363 19.206 1.00 98.25 160 VAL A O 1
ATOM 1180 N N . THR A 1 161 ? -12.262 5.912 17.629 1.00 98.50 161 THR A N 1
ATOM 1181 C CA . THR A 1 161 ? -12.903 7.024 18.343 1.00 98.50 161 THR A CA 1
ATOM 1182 C C . THR A 1 161 ? -14.391 6.763 18.551 1.00 98.50 161 THR A C 1
ATOM 1184 O O . THR A 1 161 ? -14.869 6.832 19.685 1.00 98.50 161 THR A O 1
ATOM 1187 N N . GLU A 1 162 ? -15.109 6.402 17.487 1.00 98.75 162 GLU A N 1
ATOM 1188 C CA . GLU A 1 162 ? -16.542 6.112 17.558 1.00 98.75 162 GLU A CA 1
ATOM 1189 C C . GLU A 1 162 ? -16.820 4.881 18.424 1.00 98.75 162 GLU A C 1
ATOM 1191 O O . GLU A 1 162 ? -17.717 4.888 19.268 1.00 98.75 162 GLU A O 1
ATOM 1196 N N . PHE A 1 163 ? -15.998 3.839 18.294 1.00 98.75 163 PHE A N 1
ATOM 1197 C CA . PHE A 1 163 ? -16.146 2.622 19.079 1.00 98.75 163 PHE A CA 1
ATOM 1198 C C . PHE A 1 163 ? -16.095 2.922 20.579 1.00 98.75 163 PHE A C 1
ATOM 1200 O O . PHE A 1 163 ? -16.952 2.469 21.338 1.00 98.75 163 PHE A O 1
ATOM 1207 N N . TYR A 1 164 ? -15.115 3.716 21.018 1.00 98.50 164 TYR A N 1
ATOM 1208 C CA . TYR A 1 164 ? -14.995 4.075 22.426 1.00 98.50 164 TYR A CA 1
ATOM 1209 C C . TYR A 1 164 ? -16.043 5.093 22.877 1.00 98.50 164 TYR A C 1
ATOM 1211 O O . TYR A 1 164 ? -16.437 5.053 24.042 1.00 98.50 164 TYR A O 1
ATOM 1219 N N . ALA A 1 165 ? -16.546 5.959 21.992 1.00 98.44 165 ALA A N 1
ATOM 1220 C CA . ALA A 1 165 ? -17.704 6.795 22.300 1.00 98.44 165 ALA A CA 1
ATOM 1221 C C . ALA A 1 165 ? -18.927 5.929 22.649 1.00 98.44 165 ALA A C 1
ATOM 1223 O O . ALA A 1 165 ? -19.561 6.152 23.682 1.00 98.44 165 ALA A O 1
ATOM 1224 N N . ARG A 1 166 ? -19.187 4.874 21.865 1.00 98.56 166 ARG A N 1
ATOM 1225 C CA . ARG A 1 166 ? -20.261 3.909 22.141 1.00 98.56 166 ARG A CA 1
ATOM 1226 C C . ARG A 1 166 ? -19.974 3.046 23.372 1.00 98.56 166 ARG A C 1
ATOM 1228 O O . ARG A 1 166 ? -20.849 2.877 24.215 1.00 98.56 166 ARG A O 1
ATOM 1235 N N . ALA A 1 167 ? -18.747 2.544 23.528 1.00 98.12 167 ALA A N 1
ATOM 1236 C CA . ALA A 1 167 ? -18.377 1.656 24.636 1.00 98.12 167 ALA A CA 1
ATOM 1237 C C . ALA A 1 167 ? -18.502 2.334 26.009 1.00 98.12 167 ALA A C 1
ATOM 1239 O O . ALA A 1 167 ? -18.764 1.666 27.004 1.00 98.12 167 ALA A O 1
ATOM 1240 N N . ARG A 1 168 ? -18.343 3.661 26.072 1.00 97.56 168 ARG A N 1
ATOM 1241 C CA . ARG A 1 168 ? -18.550 4.451 27.297 1.00 97.56 168 ARG A CA 1
ATOM 1242 C C . ARG A 1 168 ? -20.007 4.512 27.744 1.00 97.56 168 ARG A C 1
ATOM 1244 O O . ARG A 1 168 ? -20.254 4.711 28.929 1.00 97.56 168 ARG A O 1
ATOM 1251 N N . LEU A 1 169 ? -20.942 4.384 26.808 1.00 97.94 169 LEU A N 1
ATOM 1252 C CA . LEU A 1 169 ? -22.382 4.409 27.067 1.00 97.94 169 LEU A CA 1
ATOM 1253 C C . LEU A 1 169 ? -22.961 3.002 27.263 1.00 97.94 169 LEU A C 1
ATOM 1255 O O . LEU A 1 169 ? -24.090 2.865 27.729 1.00 97.94 169 LEU A O 1
ATOM 1259 N N . ASP A 1 170 ? -22.202 1.962 26.915 1.00 98.25 170 ASP A N 1
ATOM 1260 C CA . ASP A 1 170 ? -22.621 0.577 27.092 1.00 98.25 170 ASP A CA 1
ATOM 1261 C C . ASP A 1 170 ? -22.726 0.218 28.593 1.00 98.25 170 ASP A C 1
ATOM 1263 O O . ASP A 1 170 ? -21.773 0.453 29.344 1.00 98.25 170 ASP A O 1
ATOM 1267 N N . PRO A 1 171 ? -23.844 -0.373 29.058 1.00 97.31 171 PRO A N 1
ATOM 1268 C CA . PRO A 1 171 ? -24.054 -0.670 30.477 1.00 97.31 171 PRO A CA 1
ATOM 1269 C C . PRO A 1 171 ? -23.047 -1.649 31.094 1.00 97.31 171 PRO A C 1
ATOM 1271 O O . PRO A 1 171 ? -22.846 -1.627 32.307 1.00 97.31 171 PRO A O 1
ATOM 1274 N N . LEU A 1 172 ? -22.438 -2.524 30.287 1.00 96.69 172 LEU A N 1
ATOM 1275 C CA . LEU A 1 172 ? -21.494 -3.540 30.745 1.00 96.69 172 LEU A CA 1
ATOM 1276 C C . LEU A 1 172 ? -20.041 -3.060 30.611 1.00 96.69 172 LEU A C 1
ATOM 1278 O O . LEU A 1 172 ? -19.228 -3.296 31.502 1.00 96.69 172 LEU A O 1
ATOM 1282 N N . LEU A 1 173 ? -19.702 -2.385 29.511 1.00 97.56 173 LEU A N 1
ATOM 1283 C CA . LEU A 1 173 ? -18.341 -1.911 29.230 1.00 97.56 173 LEU A CA 1
ATOM 1284 C C . LEU A 1 173 ? -18.033 -0.564 29.890 1.00 97.56 173 LEU A C 1
ATOM 1286 O O . LEU A 1 173 ? -16.921 -0.363 30.385 1.00 97.56 173 LEU A O 1
ATOM 1290 N N . GLY A 1 174 ? -19.005 0.348 29.908 1.00 97.50 174 GLY A N 1
ATOM 1291 C CA . GLY A 1 174 ? -18.859 1.713 30.407 1.00 97.50 174 GLY A CA 1
ATOM 1292 C C . GLY A 1 174 ? -18.278 1.781 31.823 1.00 97.50 174 GLY A C 1
ATOM 1293 O O . GLY A 1 174 ? -17.275 2.476 32.011 1.00 97.50 174 GLY A O 1
ATOM 1294 N N . PRO A 1 175 ? -18.810 1.021 32.805 1.00 97.44 175 PRO A N 1
ATOM 1295 C CA . PRO A 1 175 ? -18.275 1.002 34.167 1.00 97.44 175 PRO A CA 1
ATOM 1296 C C . PRO A 1 175 ? -16.807 0.560 34.257 1.00 97.44 175 PRO A C 1
ATOM 1298 O O . PRO A 1 175 ? -16.046 1.126 35.041 1.00 97.44 175 PRO A O 1
ATOM 1301 N N . VAL A 1 176 ? -16.382 -0.408 33.434 1.00 96.06 176 VAL A N 1
ATOM 1302 C CA . VAL A 1 176 ? -14.988 -0.885 33.409 1.00 96.06 176 VAL A CA 1
ATOM 1303 C C . VAL A 1 176 ? -14.059 0.221 32.915 1.00 96.06 176 VAL A C 1
ATOM 1305 O O . VAL A 1 176 ? -13.041 0.508 33.545 1.00 96.06 176 VAL A O 1
ATOM 1308 N N . PHE A 1 177 ? -14.412 0.887 31.813 1.00 96.31 177 PHE A N 1
ATOM 1309 C CA . PHE A 1 177 ? -13.595 1.985 31.298 1.00 96.31 177 PHE A CA 1
ATOM 1310 C C . PHE A 1 177 ? -13.590 3.193 32.237 1.00 96.31 177 PHE A C 1
ATOM 1312 O O . PHE A 1 177 ? -12.528 3.769 32.446 1.00 96.31 177 PHE A O 1
ATOM 1319 N N . ALA A 1 178 ? -14.719 3.545 32.857 1.00 96.56 178 ALA A N 1
ATOM 1320 C CA . ALA A 1 178 ? -14.787 4.645 33.821 1.00 96.56 178 ALA A CA 1
ATOM 1321 C C . ALA A 1 178 ? -13.877 4.427 35.046 1.00 96.56 178 ALA A C 1
ATOM 1323 O O . ALA A 1 178 ? -13.312 5.384 35.574 1.00 96.56 178 ALA A O 1
ATOM 1324 N N . ALA A 1 179 ? -13.697 3.174 35.477 1.00 96.00 179 ALA A N 1
ATOM 1325 C CA . ALA A 1 179 ? -12.815 2.832 36.590 1.00 96.00 179 ALA A CA 1
ATOM 1326 C C . ALA A 1 179 ? -11.316 2.931 36.241 1.00 96.00 179 ALA A C 1
ATOM 1328 O O . ALA A 1 179 ? -10.498 3.190 37.123 1.00 96.00 179 ALA A O 1
ATOM 1329 N N . HIS A 1 180 ? -10.943 2.727 34.972 1.00 94.81 180 HIS A N 1
ATOM 1330 C CA . HIS A 1 180 ? -9.544 2.516 34.573 1.00 94.81 180 HIS A CA 1
ATOM 1331 C C . HIS A 1 180 ? -8.983 3.539 33.574 1.00 94.81 180 HIS A C 1
ATOM 1333 O O . HIS A 1 180 ? -7.764 3.638 33.438 1.00 94.81 180 HIS A O 1
ATOM 1339 N N . VAL A 1 181 ? -9.827 4.314 32.890 1.00 95.25 181 VAL A N 1
ATOM 1340 C CA . VAL A 1 181 ? -9.420 5.298 31.876 1.00 95.25 181 VAL A CA 1
ATOM 1341 C C . VAL A 1 181 ? -9.812 6.699 32.328 1.00 95.25 181 VAL A C 1
ATOM 1343 O O . VAL A 1 181 ? -10.987 7.055 32.344 1.00 95.25 181 VAL A O 1
ATOM 1346 N N . GLN A 1 182 ? -8.803 7.503 32.663 1.00 94.50 182 GLN A N 1
ATOM 1347 C CA . GLN A 1 182 ? -8.972 8.912 33.039 1.00 94.50 182 GLN A CA 1
ATOM 1348 C C . GLN A 1 182 ? -8.634 9.849 31.869 1.00 94.50 182 GLN A C 1
ATOM 1350 O O . GLN A 1 182 ? -9.375 10.784 31.577 1.00 94.50 182 GLN A O 1
ATOM 1355 N N . ASP A 1 183 ? -7.544 9.557 31.154 1.00 96.62 183 ASP A N 1
ATOM 1356 C CA . ASP A 1 183 ? -7.100 10.311 29.979 1.00 96.62 183 ASP A CA 1
ATOM 1357 C C . ASP A 1 183 ? -7.562 9.617 28.687 1.00 96.62 183 ASP A C 1
ATOM 1359 O O . ASP A 1 183 ? -6.928 8.688 28.176 1.00 96.62 183 ASP A O 1
ATOM 1363 N N . TRP A 1 184 ? -8.714 10.057 28.177 1.00 96.19 184 TRP A N 1
ATOM 1364 C CA . TRP A 1 184 ? -9.300 9.523 26.947 1.00 96.19 184 TRP A CA 1
ATOM 1365 C C . TRP A 1 184 ? -8.457 9.804 25.698 1.00 96.19 184 TRP A C 1
ATOM 1367 O O . TRP A 1 184 ? -8.220 8.853 24.952 1.00 96.19 184 TRP A O 1
ATOM 1377 N N . PRO A 1 185 ? -7.969 11.035 25.446 1.00 95.94 185 PRO A N 1
ATOM 1378 C CA . PRO A 1 185 ? -7.059 11.290 24.331 1.00 95.94 185 PRO A CA 1
ATOM 1379 C C . PRO A 1 185 ? -5.836 10.362 24.317 1.00 95.94 185 PRO A C 1
ATOM 1381 O O . PRO A 1 185 ? -5.530 9.769 23.278 1.00 95.94 185 PRO A O 1
ATOM 1384 N N . ALA A 1 186 ? -5.175 10.164 25.463 1.00 93.19 186 ALA A N 1
ATOM 1385 C CA . ALA A 1 186 ? -4.024 9.265 25.550 1.00 93.19 186 ALA A CA 1
ATOM 1386 C C . ALA A 1 186 ? -4.409 7.800 25.291 1.00 93.19 186 ALA A C 1
ATOM 1388 O O . ALA A 1 186 ? -3.693 7.083 24.586 1.00 93.19 186 ALA A O 1
ATOM 1389 N N . HIS A 1 187 ? -5.554 7.352 25.815 1.00 94.69 187 HIS A N 1
ATOM 1390 C CA . HIS A 1 187 ? -6.062 5.999 25.579 1.00 94.69 187 HIS A CA 1
ATOM 1391 C C . HIS A 1 187 ? -6.379 5.745 24.099 1.00 94.69 187 HIS A C 1
ATOM 1393 O O . HIS A 1 187 ? -5.909 4.756 23.534 1.00 94.69 187 HIS A O 1
ATOM 1399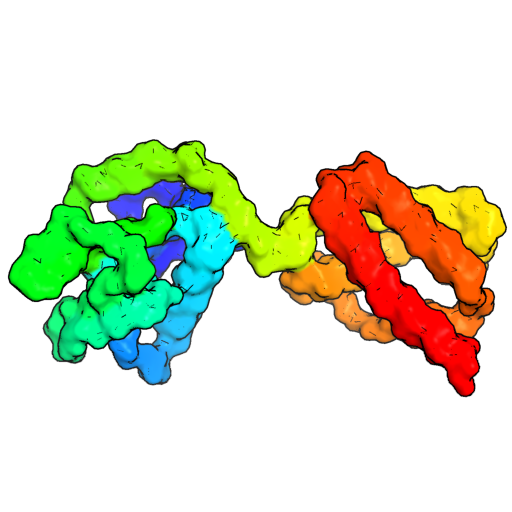 N N . LEU A 1 188 ? -7.103 6.657 23.441 1.00 95.75 188 LEU A N 1
ATOM 1400 C CA . LEU A 1 188 ? -7.439 6.548 22.015 1.00 95.75 188 LEU A CA 1
ATOM 1401 C C . LEU A 1 188 ? -6.189 6.558 21.131 1.00 95.75 188 LEU A C 1
ATOM 1403 O O . LEU A 1 188 ? -6.092 5.754 20.201 1.00 95.75 188 LEU A O 1
ATOM 1407 N N . SER A 1 189 ? -5.213 7.411 21.451 1.00 93.00 189 SER A N 1
ATOM 1408 C CA . SER A 1 189 ? -3.918 7.441 20.765 1.00 93.00 189 SER A CA 1
ATOM 1409 C C . SER A 1 189 ? -3.192 6.098 20.899 1.00 93.00 189 SER A C 1
ATOM 1411 O O . SER A 1 189 ? -2.781 5.499 19.904 1.00 93.00 189 SER A O 1
ATOM 1413 N N . ARG A 1 190 ? -3.133 5.543 22.117 1.00 91.94 190 ARG A N 1
ATOM 1414 C CA . ARG A 1 190 ? -2.478 4.256 22.386 1.00 91.94 190 ARG A CA 1
ATOM 1415 C C . ARG A 1 190 ? -3.147 3.083 21.668 1.00 91.94 190 ARG A C 1
ATOM 1417 O O . ARG A 1 190 ? -2.445 2.205 21.164 1.00 91.94 190 ARG A O 1
ATOM 1424 N N . VAL A 1 191 ? -4.480 3.037 21.641 1.00 94.25 191 VAL A N 1
ATOM 1425 C CA . VAL A 1 191 ? -5.222 1.958 20.966 1.00 94.25 191 VAL A CA 1
ATOM 1426 C C . VAL A 1 191 ? -5.130 2.095 19.448 1.00 94.25 191 VAL A C 1
ATOM 1428 O O . VAL A 1 191 ? -4.944 1.090 18.764 1.00 94.25 191 VAL A O 1
ATOM 1431 N N . THR A 1 192 ? -5.171 3.317 18.915 1.00 95.25 192 THR A N 1
ATOM 1432 C CA . THR A 1 192 ? -4.912 3.561 17.489 1.00 95.25 192 THR A CA 1
ATOM 1433 C C . THR A 1 192 ? -3.510 3.084 17.111 1.00 95.25 192 THR A C 1
ATOM 1435 O O . THR A 1 192 ? -3.371 2.313 16.166 1.00 95.25 192 THR A O 1
ATOM 1438 N N . ALA A 1 193 ? -2.484 3.432 17.896 1.00 92.44 193 ALA A N 1
ATOM 1439 C CA . ALA A 1 193 ? -1.109 2.991 17.658 1.00 92.44 193 ALA A CA 1
ATOM 1440 C C . ALA A 1 193 ? -0.955 1.463 17.669 1.00 92.44 193 ALA A C 1
ATOM 1442 O O . ALA A 1 193 ? -0.291 0.887 16.807 1.00 92.44 193 ALA A O 1
ATOM 1443 N N . PHE A 1 194 ? -1.623 0.793 18.612 1.00 92.69 194 PHE A N 1
ATOM 1444 C CA . PHE A 1 194 ? -1.677 -0.665 18.651 1.00 92.69 194 PHE A CA 1
ATOM 1445 C C . PHE A 1 194 ? -2.217 -1.257 17.342 1.00 92.69 194 PHE A C 1
ATOM 1447 O O . PHE A 1 194 ? -1.606 -2.167 16.779 1.00 92.69 194 PHE A O 1
ATOM 1454 N N . TRP A 1 195 ? -3.344 -0.737 16.849 1.00 95.19 195 TRP A N 1
ATOM 1455 C CA . TRP A 1 195 ? -3.958 -1.219 15.616 1.00 95.19 195 TRP A CA 1
ATOM 1456 C C . TRP A 1 195 ? -3.122 -0.901 14.374 1.00 95.19 195 TRP A C 1
ATOM 1458 O O . TRP A 1 195 ? -2.977 -1.777 13.526 1.00 95.19 195 TRP A O 1
ATOM 1468 N N . VAL A 1 196 ? -2.526 0.292 14.282 1.00 92.62 196 VAL A N 1
ATOM 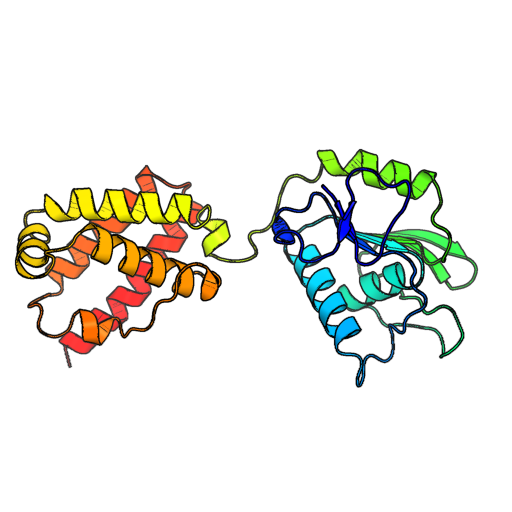1469 C CA . VAL A 1 196 ? -1.615 0.666 13.183 1.00 92.62 196 VAL A CA 1
ATOM 1470 C C . VAL A 1 196 ? -0.486 -0.354 13.066 1.00 92.62 196 VAL A C 1
ATOM 1472 O O . VAL A 1 196 ? -0.303 -0.948 12.005 1.00 92.62 196 VAL A O 1
ATOM 1475 N N . MET A 1 197 ? 0.201 -0.641 14.173 1.00 90.56 197 MET A N 1
ATOM 1476 C CA . MET A 1 197 ? 1.284 -1.622 14.198 1.00 90.56 197 MET A CA 1
ATOM 1477 C C . MET A 1 197 ? 0.783 -3.041 13.867 1.00 90.56 197 MET A C 1
ATOM 1479 O O . MET A 1 197 ? 1.404 -3.759 13.084 1.00 90.56 197 MET A O 1
ATOM 1483 N N . LEU A 1 198 ? -0.363 -3.459 14.419 1.00 91.38 198 LEU A N 1
ATOM 1484 C CA . LEU A 1 198 ? -0.951 -4.782 14.159 1.00 91.38 198 LEU A CA 1
ATOM 1485 C C . LEU A 1 198 ? -1.328 -4.992 12.681 1.00 91.38 198 LEU A C 1
ATOM 1487 O O . LEU A 1 198 ? -1.293 -6.119 12.174 1.00 91.38 198 LEU A O 1
ATOM 1491 N N . LEU A 1 199 ? -1.723 -3.917 12.003 1.00 92.75 199 LEU A N 1
ATOM 1492 C CA . LEU A 1 199 ? -2.137 -3.921 10.604 1.00 92.75 199 LEU A CA 1
ATOM 1493 C C . LEU A 1 199 ? -0.972 -3.666 9.633 1.00 92.75 199 LEU A C 1
ATOM 1495 O O . LEU A 1 199 ? -1.203 -3.562 8.430 1.00 92.75 199 LEU A O 1
ATOM 1499 N N . GLY A 1 200 ? 0.269 -3.643 10.129 1.00 87.75 200 GLY A N 1
ATOM 1500 C CA . GLY A 1 200 ? 1.473 -3.516 9.306 1.00 87.75 200 GLY A CA 1
ATOM 1501 C C . GLY A 1 200 ? 1.823 -2.080 8.922 1.00 87.75 200 GLY A C 1
ATOM 1502 O O . GLY A 1 200 ? 2.522 -1.880 7.933 1.00 87.75 200 GLY A O 1
ATOM 1503 N N . GLY A 1 201 ? 1.325 -1.092 9.668 1.00 80.31 201 GLY A N 1
ATOM 1504 C CA . GLY A 1 201 ? 1.809 0.280 9.583 1.00 80.31 201 GLY A CA 1
ATOM 1505 C C . GLY A 1 201 ? 3.229 0.416 10.125 1.00 80.31 201 GLY A C 1
ATOM 1506 O O . GLY A 1 201 ? 3.678 -0.391 10.942 1.00 80.31 201 GLY A O 1
ATOM 1507 N N . ASP A 1 202 ? 3.921 1.454 9.666 1.00 72.50 202 ASP A N 1
ATOM 1508 C CA . ASP A 1 202 ? 5.261 1.785 10.139 1.00 72.50 202 ASP A CA 1
ATOM 1509 C C . ASP A 1 202 ? 5.248 2.094 11.647 1.00 72.50 202 ASP A C 1
ATOM 1511 O O . ASP A 1 202 ? 4.347 2.768 12.158 1.00 72.50 202 ASP A O 1
ATOM 1515 N N . ALA A 1 203 ? 6.263 1.606 12.359 1.00 61.31 203 ALA A N 1
ATOM 1516 C CA . ALA A 1 203 ? 6.455 1.893 13.774 1.00 61.31 203 ALA A CA 1
ATOM 1517 C C . ALA A 1 203 ? 6.664 3.394 14.029 1.00 61.31 203 ALA A C 1
ATOM 1519 O O . ALA A 1 203 ? 6.307 3.871 15.108 1.00 61.31 203 ALA A O 1
ATOM 1520 N N . ASP A 1 204 ? 7.179 4.129 13.040 1.00 66.94 204 ASP A N 1
ATOM 1521 C CA . ASP A 1 204 ? 7.373 5.577 13.119 1.00 66.94 204 ASP A CA 1
ATOM 1522 C C . ASP A 1 204 ? 6.050 6.355 13.020 1.00 66.94 204 ASP A C 1
ATOM 1524 O O . ASP A 1 204 ? 5.933 7.446 13.579 1.00 66.94 204 ASP A O 1
ATOM 1528 N N . LEU A 1 205 ? 5.016 5.784 12.382 1.00 63.53 205 LEU A N 1
ATOM 1529 C CA . LEU A 1 205 ? 3.689 6.411 12.295 1.00 63.53 205 LEU A CA 1
ATOM 1530 C C . LEU A 1 205 ? 2.955 6.385 13.638 1.00 63.53 205 LEU A C 1
ATOM 1532 O O . LEU A 1 205 ? 2.222 7.321 13.959 1.00 63.53 205 LEU A O 1
ATOM 1536 N N . ALA A 1 206 ? 3.114 5.305 14.409 1.00 62.75 206 ALA A N 1
ATOM 1537 C CA . ALA A 1 206 ? 2.495 5.174 15.722 1.00 62.75 206 ALA A CA 1
ATOM 1538 C C . ALA A 1 206 ? 3.203 4.103 16.580 1.00 62.75 206 ALA A C 1
ATOM 1540 O O . ALA A 1 206 ? 2.826 2.925 16.551 1.00 62.75 206 ALA A O 1
ATOM 1541 N N . PRO A 1 207 ? 4.212 4.477 17.386 1.00 70.88 207 PRO A N 1
ATOM 1542 C CA . PRO A 1 207 ? 4.977 3.506 18.150 1.00 70.88 207 PRO A CA 1
ATOM 1543 C C . PRO A 1 207 ? 4.130 2.928 19.286 1.00 70.88 207 PRO A C 1
ATOM 1545 O O . PRO A 1 207 ? 3.820 3.599 20.271 1.00 70.88 207 PRO A O 1
ATOM 1548 N N . TRP A 1 208 ? 3.804 1.640 19.193 1.00 76.75 208 TRP A N 1
ATOM 1549 C CA . TRP A 1 208 ? 3.236 0.887 20.305 1.00 76.75 208 TRP A CA 1
ATOM 1550 C C . TRP A 1 208 ? 4.279 -0.066 20.884 1.00 76.75 208 TRP A C 1
ATOM 1552 O O . TRP A 1 208 ? 4.781 -0.967 20.219 1.00 76.75 208 TRP A O 1
ATOM 1562 N N . ARG A 1 209 ? 4.598 0.118 22.166 1.00 69.12 209 ARG A N 1
ATOM 1563 C CA . ARG A 1 209 ? 5.449 -0.794 22.938 1.00 69.12 209 ARG A CA 1
ATOM 1564 C C . ARG A 1 209 ? 4.652 -1.251 24.148 1.00 69.12 209 ARG A C 1
ATOM 1566 O O . ARG A 1 209 ? 4.535 -0.539 25.142 1.00 69.12 209 ARG A O 1
ATOM 1573 N N . GLY A 1 210 ? 4.014 -2.408 24.031 1.00 75.75 210 GLY A N 1
ATOM 1574 C CA . GLY A 1 210 ? 3.150 -2.924 25.080 1.00 75.75 210 GLY A CA 1
ATOM 1575 C C . GLY A 1 210 ? 2.923 -4.422 24.981 1.00 75.75 210 GLY A C 1
ATOM 1576 O O . GLY A 1 210 ? 3.365 -5.094 24.054 1.00 75.75 210 GLY A O 1
ATOM 1577 N N . ASN A 1 211 ? 2.206 -4.949 25.965 1.00 83.44 211 ASN A N 1
ATOM 1578 C CA . ASN A 1 211 ? 1.680 -6.301 25.934 1.00 83.44 211 ASN A CA 1
ATOM 1579 C C . ASN A 1 211 ? 0.180 -6.207 26.194 1.00 83.44 211 ASN A C 1
ATOM 1581 O O . ASN A 1 211 ? -0.237 -5.743 27.255 1.00 83.44 211 ASN A O 1
ATOM 1585 N N . LEU A 1 212 ? -0.621 -6.626 25.212 1.00 83.44 212 LEU A N 1
ATOM 1586 C CA . LEU A 1 212 ? -2.077 -6.540 25.283 1.00 83.44 212 LEU A CA 1
ATOM 1587 C C . LEU A 1 212 ? -2.623 -7.279 26.511 1.00 83.44 212 LEU A C 1
ATOM 1589 O O . LEU A 1 212 ? -3.496 -6.756 27.191 1.00 83.44 212 LEU A O 1
ATOM 1593 N N . ASN A 1 213 ? -2.079 -8.455 26.832 1.00 82.62 213 ASN A N 1
ATOM 1594 C CA . ASN A 1 213 ? -2.530 -9.234 27.985 1.00 82.62 213 ASN A CA 1
ATOM 1595 C C . ASN A 1 213 ? -2.190 -8.520 29.293 1.00 82.62 213 ASN A C 1
ATOM 1597 O O . ASN A 1 213 ? -3.045 -8.413 30.163 1.00 82.62 213 ASN A O 1
ATOM 1601 N N . ALA A 1 214 ? -0.968 -7.994 29.417 1.00 85.31 214 ALA A N 1
ATOM 1602 C CA . ALA A 1 214 ? -0.555 -7.255 30.609 1.00 85.31 214 ALA A CA 1
ATOM 1603 C C . ALA A 1 214 ? -1.410 -5.997 30.821 1.00 85.31 214 ALA A C 1
ATOM 1605 O O . ALA A 1 214 ? -1.760 -5.683 31.951 1.00 85.31 214 ALA A O 1
ATOM 1606 N N . ALA A 1 215 ? -1.798 -5.320 29.736 1.00 86.06 215 ALA A N 1
ATOM 1607 C CA . ALA A 1 215 ? -2.660 -4.142 29.797 1.00 86.06 215 ALA A CA 1
ATOM 1608 C C . ALA A 1 215 ? -4.087 -4.447 30.287 1.00 86.06 215 ALA A C 1
ATOM 1610 O O . ALA A 1 215 ? -4.746 -3.543 30.785 1.00 86.06 215 ALA A O 1
ATOM 1611 N N . HIS A 1 216 ? -4.561 -5.692 30.151 1.00 87.75 216 HIS A N 1
ATOM 1612 C CA . HIS A 1 216 ? -5.907 -6.106 30.569 1.00 87.75 216 HIS A CA 1
ATOM 1613 C C . HIS A 1 216 ? -5.915 -6.985 31.831 1.00 87.75 216 HIS A C 1
ATOM 1615 O O . HIS A 1 216 ? -6.983 -7.332 32.341 1.00 87.75 216 HIS A O 1
ATOM 1621 N N . ALA A 1 217 ? -4.742 -7.357 32.346 1.00 85.88 217 ALA A N 1
ATOM 1622 C CA . ALA A 1 217 ? -4.618 -8.170 33.546 1.00 85.88 217 ALA A CA 1
ATOM 1623 C C . ALA A 1 217 ? -5.117 -7.397 34.777 1.00 85.88 217 ALA A C 1
ATOM 1625 O O . ALA A 1 217 ? -4.793 -6.229 34.966 1.00 85.88 217 ALA A O 1
ATOM 1626 N N . GLY A 1 218 ? -5.914 -8.053 35.624 1.00 85.50 218 GLY A N 1
ATOM 1627 C CA . GLY A 1 218 ? -6.400 -7.467 36.879 1.00 85.50 218 GLY A CA 1
ATOM 1628 C C . GLY A 1 218 ? -7.536 -6.443 36.748 1.00 85.50 218 GLY A C 1
ATOM 1629 O O . GLY A 1 218 ? -8.009 -5.963 37.770 1.00 85.50 218 GLY A O 1
ATOM 1630 N N . LEU A 1 219 ? -8.034 -6.151 35.539 1.00 88.69 219 LEU A N 1
ATOM 1631 C CA . LEU A 1 219 ? -9.120 -5.176 35.319 1.00 88.69 219 LEU A CA 1
ATOM 1632 C C . LEU A 1 219 ? -10.536 -5.724 35.598 1.00 88.69 219 LEU A C 1
ATOM 1634 O O . LEU A 1 219 ? -11.529 -5.071 35.295 1.00 88.69 219 LEU A O 1
ATOM 1638 N N . GLY A 1 220 ? -10.665 -6.966 36.077 1.00 87.00 220 GLY A N 1
ATOM 1639 C CA . GLY A 1 220 ? -11.971 -7.608 36.291 1.00 87.00 220 GLY A CA 1
ATOM 1640 C C . GLY A 1 220 ? -12.759 -7.924 35.006 1.00 87.00 220 GLY A C 1
ATOM 1641 O O . GLY A 1 220 ? -13.935 -8.284 35.078 1.00 87.00 220 GLY A O 1
ATOM 1642 N N . VAL A 1 221 ? -12.125 -7.821 33.831 1.00 88.12 221 VAL A N 1
ATOM 1643 C CA . VAL A 1 221 ? -12.727 -8.143 32.528 1.00 88.12 221 VAL A CA 1
ATOM 1644 C C . VAL A 1 221 ? -13.020 -9.641 32.441 1.00 88.12 221 VAL A C 1
ATOM 1646 O O . VAL A 1 221 ? -12.129 -10.471 32.606 1.00 88.12 221 VAL A O 1
ATOM 1649 N N . ARG A 1 222 ? -14.278 -9.974 32.141 1.00 88.56 222 ARG A N 1
ATOM 1650 C CA . ARG A 1 222 ? -14.804 -11.347 31.993 1.00 88.56 222 ARG A CA 1
ATOM 1651 C C . ARG A 1 222 ? -15.287 -11.612 30.564 1.00 88.56 222 ARG A C 1
ATOM 1653 O O . ARG A 1 222 ? -15.485 -10.677 29.792 1.00 88.56 222 ARG A O 1
ATOM 1660 N N . GLY A 1 223 ? -15.572 -12.873 30.233 1.00 89.44 223 GLY A N 1
ATOM 1661 C CA . GLY A 1 223 ? -16.004 -13.279 28.886 1.00 89.44 223 GLY A CA 1
ATOM 1662 C C . GLY A 1 223 ? -17.264 -12.577 28.353 1.00 89.44 223 GLY A C 1
ATOM 1663 O O . GLY A 1 223 ? -17.404 -12.405 27.146 1.00 89.44 223 GLY A O 1
ATOM 1664 N N . GLU A 1 224 ? -18.175 -12.132 29.221 1.00 92.88 224 GLU A N 1
ATOM 1665 C CA . GLU A 1 224 ? -19.322 -11.298 28.822 1.00 92.88 224 GLU A CA 1
ATOM 1666 C C . GLU A 1 224 ? -18.912 -9.906 28.327 1.00 92.88 224 GLU A C 1
ATOM 1668 O O . GLU A 1 224 ? -19.413 -9.466 27.296 1.00 92.88 224 GLU A O 1
ATOM 1673 N N . HIS A 1 225 ? -17.936 -9.271 28.981 1.00 94.38 225 HIS A N 1
ATOM 1674 C CA . HIS A 1 225 ? -17.383 -7.987 28.551 1.00 94.38 225 HIS A CA 1
ATOM 1675 C C . HIS A 1 225 ? -16.686 -8.144 27.201 1.00 94.38 225 HIS A C 1
ATOM 1677 O O . HIS A 1 225 ? -16.902 -7.346 26.300 1.00 94.38 225 HIS A O 1
ATOM 1683 N N . LEU A 1 226 ? -15.904 -9.213 27.013 1.00 92.94 226 LEU A N 1
ATOM 1684 C CA . LEU A 1 226 ? -15.251 -9.468 25.728 1.00 92.94 226 LEU A CA 1
ATOM 1685 C C . LEU A 1 226 ? -16.271 -9.677 24.596 1.00 92.94 226 LEU A C 1
ATOM 1687 O O . LEU A 1 226 ? -16.088 -9.142 23.506 1.00 92.94 226 LEU A O 1
ATOM 1691 N N . ARG A 1 227 ? -17.360 -10.419 24.843 1.00 94.69 227 ARG A N 1
ATOM 1692 C CA . ARG A 1 227 ? -18.437 -10.589 23.851 1.00 94.69 227 ARG A CA 1
ATOM 1693 C C . ARG A 1 227 ? -19.119 -9.264 23.512 1.00 94.69 227 ARG A C 1
ATOM 1695 O O . ARG A 1 227 ? -19.321 -8.995 22.329 1.00 94.69 227 ARG A O 1
ATOM 1702 N N . ALA A 1 228 ? -19.440 -8.445 24.516 1.00 96.69 228 ALA A N 1
ATOM 1703 C CA . ALA A 1 228 ? -20.027 -7.123 24.300 1.00 96.69 228 ALA A CA 1
ATOM 1704 C C . ALA A 1 228 ? -19.078 -6.211 23.505 1.00 96.69 228 ALA A C 1
ATOM 1706 O O . ALA A 1 228 ? -19.488 -5.612 22.516 1.00 96.69 228 ALA A O 1
ATOM 1707 N N . TRP A 1 229 ? -17.789 -6.202 23.861 1.00 97.56 229 TRP A N 1
ATOM 1708 C CA . TRP A 1 229 ? -16.747 -5.447 23.164 1.00 97.56 229 TRP A CA 1
ATOM 1709 C C . TRP A 1 229 ? -16.649 -5.849 21.688 1.00 97.56 229 TRP A C 1
ATOM 1711 O O . TRP A 1 229 ? -16.699 -4.986 20.818 1.00 97.56 229 TRP A O 1
ATOM 1721 N N . LEU A 1 230 ? -16.566 -7.153 21.390 1.00 97.38 230 LEU A N 1
ATOM 1722 C CA . LEU A 1 230 ? -16.454 -7.656 20.014 1.00 97.38 230 LEU A CA 1
ATOM 1723 C C . LEU A 1 230 ? -17.700 -7.342 19.179 1.00 97.38 230 LEU A C 1
ATOM 1725 O O . LEU A 1 230 ? -17.568 -6.960 18.020 1.00 97.38 230 LEU A O 1
ATOM 1729 N N . THR A 1 231 ? -18.887 -7.475 19.776 1.00 97.94 231 THR A N 1
ATOM 1730 C CA . THR A 1 231 ? -20.163 -7.158 19.113 1.00 97.94 231 THR A CA 1
ATOM 1731 C C . THR A 1 231 ? -20.232 -5.674 18.759 1.00 97.94 231 THR A C 1
ATOM 1733 O O . THR A 1 231 ? -20.564 -5.312 17.632 1.00 97.94 231 THR A O 1
ATOM 1736 N N . LEU A 1 232 ? -19.868 -4.806 19.706 1.00 98.56 232 LEU A N 1
ATOM 1737 C CA . LEU A 1 232 ? -19.886 -3.364 19.500 1.00 98.56 232 LEU A CA 1
ATOM 1738 C C . LEU A 1 232 ? -18.813 -2.903 18.502 1.00 98.56 232 LEU A C 1
ATOM 1740 O O . LEU A 1 232 ? -19.063 -2.004 17.698 1.00 98.56 232 LEU A O 1
ATOM 1744 N N . TRP A 1 233 ? -17.635 -3.529 18.530 1.00 98.44 233 TRP A N 1
ATOM 1745 C CA . TRP A 1 233 ? -16.546 -3.260 17.591 1.00 98.44 233 TRP A CA 1
ATOM 1746 C C . TRP A 1 233 ? -16.959 -3.577 16.155 1.00 98.44 233 TRP A C 1
ATOM 1748 O O . TRP A 1 233 ? -16.814 -2.733 15.275 1.00 98.44 233 TRP A O 1
ATOM 1758 N N . GLU A 1 234 ? -17.527 -4.762 15.929 1.00 98.38 234 GLU A N 1
ATOM 1759 C CA . GLU A 1 234 ? -18.021 -5.182 14.615 1.00 98.38 234 GLU A CA 1
ATOM 1760 C C . GLU A 1 234 ? -19.107 -4.244 14.086 1.00 98.38 234 GLU A C 1
ATOM 1762 O O . GLU A 1 234 ? -19.019 -3.798 12.943 1.00 98.38 234 GLU A O 1
ATOM 1767 N N . ALA A 1 235 ? -20.089 -3.888 14.923 1.00 98.62 235 ALA A N 1
ATOM 1768 C CA . ALA A 1 235 ? -21.135 -2.941 14.545 1.00 98.62 235 ALA A CA 1
ATOM 1769 C C . ALA A 1 235 ? -20.549 -1.573 14.158 1.00 98.62 235 ALA A C 1
ATOM 1771 O O . ALA A 1 235 ? -20.898 -1.013 13.125 1.00 98.62 235 ALA A O 1
ATOM 1772 N N . THR A 1 236 ? -19.595 -1.067 14.941 1.00 98.62 236 THR A N 1
ATOM 1773 C CA . THR A 1 236 ? -18.942 0.217 14.653 1.00 98.62 236 THR A CA 1
ATOM 1774 C C . THR A 1 236 ? -18.141 0.177 13.350 1.00 98.62 236 THR A C 1
ATOM 1776 O O . THR A 1 236 ? -18.217 1.104 12.548 1.00 98.62 236 THR A O 1
ATOM 1779 N N . ALA A 1 237 ? -17.387 -0.899 13.110 1.00 98.31 237 ALA A N 1
ATOM 1780 C CA . ALA A 1 237 ? -16.617 -1.058 11.881 1.00 98.31 237 ALA A CA 1
ATOM 1781 C C . ALA A 1 237 ? -17.532 -1.155 10.648 1.00 98.31 237 ALA A C 1
ATOM 1783 O O . ALA A 1 237 ? -17.236 -0.544 9.627 1.00 98.31 237 ALA A O 1
ATOM 1784 N N . ARG A 1 238 ? -18.657 -1.877 10.753 1.00 98.38 238 ARG A N 1
ATOM 1785 C CA . ARG A 1 238 ? -19.676 -1.997 9.695 1.00 98.38 238 ARG A CA 1
ATOM 1786 C C . ARG A 1 238 ? -20.338 -0.662 9.350 1.00 98.38 238 ARG A C 1
ATOM 1788 O O . ARG A 1 238 ? -20.642 -0.439 8.184 1.00 98.38 238 ARG A O 1
ATOM 1795 N N . ASP A 1 239 ? -20.545 0.204 10.340 1.00 98.38 239 ASP A N 1
ATOM 1796 C CA . ASP A 1 239 ? -21.165 1.518 10.131 1.00 98.38 239 ASP A CA 1
ATOM 1797 C C . ASP A 1 239 ? -20.230 2.515 9.428 1.00 98.38 239 ASP A C 1
ATOM 1799 O O . ASP A 1 239 ? -20.699 3.425 8.747 1.00 98.38 239 ASP A O 1
ATOM 1803 N N . LEU A 1 240 ? -18.912 2.373 9.609 1.00 98.00 240 LEU A N 1
ATOM 1804 C CA . LEU A 1 240 ? -17.925 3.367 9.167 1.00 98.00 240 LEU A CA 1
ATOM 1805 C C . LEU A 1 240 ? -17.073 2.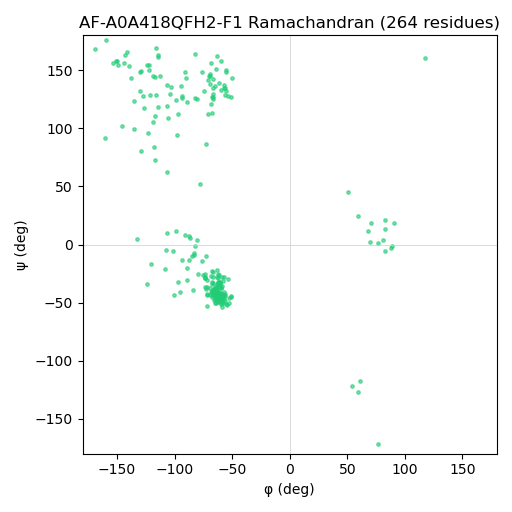933 7.975 1.00 98.00 240 LEU A C 1
ATOM 1807 O O . LEU A 1 240 ? -16.485 3.789 7.314 1.00 98.00 240 LEU A O 1
ATOM 1811 N N . LEU A 1 241 ? -16.966 1.631 7.707 1.00 97.31 241 LEU A N 1
ATOM 1812 C CA . LEU A 1 241 ? -16.077 1.092 6.683 1.00 97.31 241 LEU A CA 1
ATOM 1813 C C . LEU A 1 241 ? -16.838 0.267 5.636 1.00 97.31 241 LEU A C 1
ATOM 1815 O O . LEU A 1 241 ? -17.861 -0.349 5.942 1.00 97.31 241 LEU A O 1
ATOM 1819 N N . PRO A 1 242 ? -16.299 0.155 4.407 1.00 95.94 242 PRO A N 1
ATOM 1820 C CA . PRO A 1 242 ? -16.746 -0.849 3.449 1.00 95.94 242 PRO A CA 1
ATOM 1821 C C . PRO A 1 242 ? -16.662 -2.269 4.029 1.00 95.94 242 PRO A C 1
ATOM 1823 O O . PRO A 1 242 ? -15.766 -2.575 4.818 1.00 95.94 242 PRO A O 1
ATOM 1826 N N . ALA A 1 243 ? -17.550 -3.164 3.581 1.00 96.06 243 ALA A N 1
ATOM 1827 C CA . ALA A 1 243 ? -17.667 -4.517 4.135 1.00 96.06 243 ALA A CA 1
ATOM 1828 C C . ALA A 1 243 ? -16.336 -5.303 4.212 1.00 96.06 243 ALA A C 1
ATOM 1830 O O . ALA A 1 243 ? -16.060 -5.835 5.287 1.00 96.06 243 ALA A O 1
ATOM 1831 N N . PRO A 1 244 ? -15.462 -5.323 3.178 1.00 94.00 244 PRO A N 1
ATOM 1832 C CA . PRO A 1 244 ? -14.181 -6.033 3.269 1.00 94.00 244 PRO A CA 1
ATOM 1833 C C . PRO A 1 244 ? -13.276 -5.515 4.398 1.00 94.00 244 PRO A C 1
ATOM 1835 O O . PRO A 1 244 ? -12.721 -6.297 5.168 1.00 94.00 244 PRO A O 1
ATOM 1838 N N . ALA A 1 245 ? -13.190 -4.192 4.553 1.00 95.31 245 ALA A N 1
ATOM 1839 C CA . ALA A 1 245 ? -12.396 -3.550 5.596 1.00 95.31 245 ALA A CA 1
ATOM 1840 C C . ALA A 1 245 ? -12.969 -3.811 7.001 1.00 95.31 245 ALA A C 1
ATOM 1842 O O . ALA A 1 245 ? -12.225 -4.118 7.938 1.00 95.31 245 ALA A O 1
ATOM 1843 N N . ALA A 1 246 ? -14.296 -3.738 7.148 1.00 97.62 246 ALA A N 1
ATOM 1844 C CA . ALA A 1 246 ? -14.978 -4.041 8.403 1.00 97.62 246 ALA A CA 1
ATOM 1845 C C . ALA A 1 246 ? -14.782 -5.509 8.824 1.00 97.62 246 ALA A C 1
ATOM 1847 O O . ALA A 1 246 ? -14.483 -5.794 9.991 1.00 97.62 246 ALA A O 1
ATOM 1848 N N . ASP A 1 247 ? -14.904 -6.439 7.875 1.00 97.31 247 ASP A N 1
ATOM 1849 C CA . ASP A 1 247 ? -14.712 -7.869 8.112 1.00 97.31 247 ASP A CA 1
ATOM 1850 C C . ASP A 1 247 ? -13.250 -8.180 8.477 1.00 97.31 247 ASP A C 1
ATOM 1852 O O . ASP A 1 247 ? -13.005 -8.956 9.407 1.00 97.31 247 ASP A O 1
ATOM 1856 N N . LEU A 1 248 ? -12.27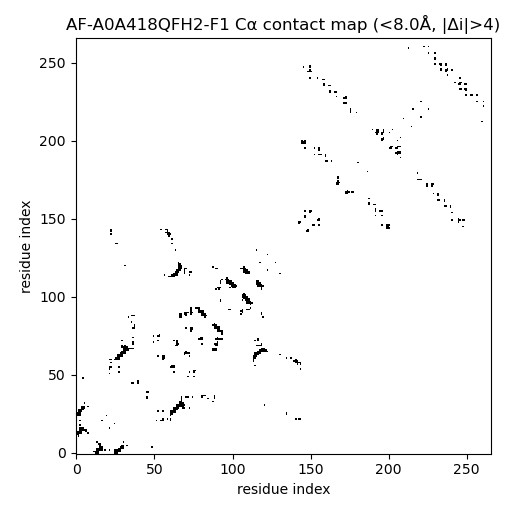4 -7.513 7.842 1.00 96.44 248 LEU A N 1
ATOM 1857 C CA . LEU A 1 248 ? -10.858 -7.621 8.201 1.00 96.44 248 LEU A CA 1
ATOM 1858 C C . LEU A 1 248 ? -10.615 -7.209 9.658 1.00 96.44 248 LEU A C 1
ATOM 1860 O O . LEU A 1 248 ? -10.045 -7.991 10.429 1.00 96.44 248 LEU A O 1
ATOM 1864 N N . LEU A 1 249 ? -11.047 -6.007 10.065 1.00 97.38 249 LEU A N 1
ATOM 1865 C CA . LEU A 1 249 ? -10.861 -5.534 11.445 1.00 97.38 249 LEU A CA 1
ATOM 1866 C C . LEU A 1 249 ? -11.548 -6.454 12.454 1.00 97.38 249 LEU A C 1
ATOM 1868 O O . LEU A 1 249 ? -10.974 -6.781 13.497 1.00 97.38 249 LEU A O 1
ATOM 1872 N N . THR A 1 250 ? -12.758 -6.908 12.133 1.00 97.19 250 THR A N 1
ATOM 1873 C CA . THR A 1 250 ? -13.538 -7.813 12.982 1.00 97.19 250 THR A CA 1
ATOM 1874 C C . THR A 1 2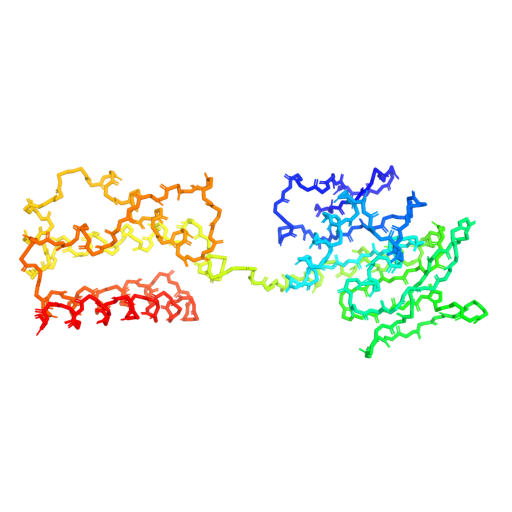50 ? -12.838 -9.159 13.154 1.00 97.19 250 THR A C 1
ATOM 1876 O O . THR A 1 250 ? -12.712 -9.656 14.277 1.00 97.19 250 THR A O 1
ATOM 1879 N N . ALA A 1 251 ? -12.314 -9.743 12.075 1.00 96.56 251 ALA A N 1
ATOM 1880 C CA . ALA A 1 251 ? -11.572 -10.999 12.131 1.00 96.56 251 ALA A CA 1
ATOM 1881 C C . ALA A 1 251 ? -10.310 -10.875 13.001 1.00 96.56 251 ALA A C 1
ATOM 1883 O O . ALA A 1 251 ? -10.049 -11.740 13.844 1.00 96.56 251 ALA A O 1
ATOM 1884 N N . ARG A 1 252 ? -9.557 -9.773 12.861 1.00 95.69 252 ARG A N 1
ATOM 1885 C CA . ARG A 1 252 ? -8.378 -9.494 13.699 1.00 95.69 252 ARG A CA 1
ATOM 1886 C C . ARG A 1 252 ? -8.754 -9.356 15.173 1.00 95.69 252 ARG A C 1
ATOM 1888 O O . ARG A 1 252 ? -8.114 -9.981 16.019 1.00 95.69 252 ARG A O 1
ATOM 1895 N N . ALA A 1 253 ? -9.811 -8.605 15.480 1.00 95.50 253 ALA A N 1
ATOM 1896 C CA . ALA A 1 253 ? -10.316 -8.439 16.840 1.00 95.50 253 ALA A CA 1
ATOM 1897 C C . ALA A 1 253 ? -10.712 -9.779 17.478 1.00 95.50 253 ALA A C 1
ATOM 1899 O O . ALA A 1 253 ? -10.261 -10.104 18.578 1.00 95.50 253 ALA A O 1
ATOM 1900 N N . ARG A 1 254 ? -11.494 -10.601 16.767 1.00 94.38 254 ARG A N 1
ATOM 1901 C CA . ARG A 1 254 ? -11.928 -11.926 17.241 1.00 94.38 254 ARG A CA 1
ATOM 1902 C C . ARG A 1 254 ? -10.746 -12.862 17.499 1.00 94.38 254 ARG A C 1
ATOM 1904 O O . ARG A 1 254 ? -10.711 -13.521 18.537 1.00 94.38 254 ARG A O 1
ATOM 1911 N N . ALA A 1 255 ? -9.752 -12.880 16.608 1.00 91.38 255 ALA A N 1
ATOM 1912 C CA . ALA A 1 255 ? -8.546 -13.692 16.779 1.00 91.38 255 ALA A CA 1
ATOM 1913 C C . ALA A 1 255 ? -7.744 -13.304 18.037 1.00 91.38 255 ALA A C 1
ATOM 1915 O O . ALA A 1 255 ? -7.198 -14.173 18.718 1.00 91.38 255 ALA A O 1
ATOM 1916 N N . MET A 1 256 ? -7.689 -12.011 18.374 1.00 88.75 256 MET A N 1
ATOM 1917 C CA . MET A 1 256 ? -7.074 -11.540 19.621 1.00 88.75 256 MET A CA 1
ATOM 1918 C C . MET A 1 256 ? -7.924 -11.883 20.846 1.00 88.75 256 MET A C 1
ATOM 1920 O O . MET A 1 256 ? -7.389 -12.362 21.845 1.00 88.75 256 MET A O 1
ATOM 1924 N N . GLY A 1 257 ? -9.243 -11.698 20.751 1.00 84.81 257 GLY A N 1
ATOM 1925 C CA . GLY A 1 257 ? -10.190 -12.022 21.815 1.00 84.81 257 GLY A CA 1
ATOM 1926 C C . GLY A 1 257 ? -10.137 -13.493 22.232 1.00 84.81 257 GLY A C 1
ATOM 1927 O O . GLY A 1 257 ? -10.082 -13.782 23.424 1.00 84.81 257 GLY A O 1
ATOM 1928 N N . ALA A 1 258 ? -10.060 -14.424 21.275 1.00 81.81 258 ALA A N 1
ATOM 1929 C CA . ALA A 1 258 ? -9.928 -15.854 21.570 1.00 81.81 258 ALA A CA 1
ATOM 1930 C C . ALA A 1 258 ? -8.700 -16.153 22.455 1.00 81.81 258 ALA A C 1
ATOM 1932 O O . ALA A 1 258 ? -8.803 -16.842 23.468 1.00 81.81 258 ALA A O 1
ATOM 1933 N N . ARG A 1 259 ? -7.552 -15.535 22.147 1.00 76.50 259 ARG A N 1
ATOM 1934 C CA . ARG A 1 259 ? -6.302 -15.710 22.912 1.00 76.50 259 ARG A CA 1
ATOM 1935 C C . ARG A 1 259 ? -6.375 -15.132 24.328 1.00 76.50 259 ARG A C 1
ATOM 1937 O O . ARG A 1 259 ? -5.718 -15.658 25.226 1.00 76.50 259 ARG A O 1
ATOM 1944 N N . LEU A 1 260 ? -7.143 -14.058 24.523 1.00 71.00 260 LEU A N 1
ATOM 1945 C CA . LEU A 1 260 ? -7.412 -13.475 25.842 1.00 71.00 260 LEU A CA 1
ATOM 1946 C C . LEU A 1 260 ? -8.357 -14.367 26.665 1.00 71.00 260 LEU A C 1
ATOM 1948 O O . LEU A 1 260 ? -8.101 -14.610 27.842 1.00 71.00 260 LEU A O 1
ATOM 1952 N N . GLY A 1 261 ? -9.421 -14.888 26.045 1.00 64.31 261 GLY A N 1
ATOM 1953 C CA . GLY A 1 261 ? -10.447 -15.693 26.715 1.00 64.31 261 GLY A CA 1
ATOM 1954 C C . GLY A 1 261 ? -9.999 -17.101 27.124 1.00 64.31 261 GLY A C 1
ATOM 1955 O O . GLY A 1 261 ? -10.469 -17.622 28.135 1.00 64.31 261 GLY A O 1
ATOM 1956 N N . ASP A 1 262 ? -9.080 -17.721 26.384 1.00 59.06 262 ASP A N 1
ATOM 1957 C CA . ASP A 1 262 ? -8.598 -19.073 26.705 1.00 59.06 262 ASP A CA 1
ATOM 1958 C C . ASP A 1 262 ? -7.629 -19.099 27.892 1.00 59.06 262 ASP A C 1
ATOM 1960 O O . ASP A 1 262 ? -7.572 -20.089 28.615 1.00 59.06 262 ASP A O 1
ATOM 1964 N N . ARG A 1 263 ? -6.921 -17.996 28.162 1.00 54.03 263 ARG A N 1
ATOM 1965 C CA . ARG A 1 263 ? -5.984 -17.901 29.296 1.00 54.03 263 ARG A CA 1
ATOM 1966 C C . ARG A 1 263 ? -6.608 -17.417 30.597 1.00 54.03 263 ARG A C 1
ATOM 1968 O O . ARG A 1 263 ? -6.041 -17.670 31.643 1.00 54.03 263 ARG A O 1
ATOM 1975 N N . GLN A 1 264 ? -7.763 -16.754 30.559 1.00 53.34 264 GLN A N 1
ATOM 1976 C CA . GLN A 1 264 ? -8.527 -16.454 31.780 1.00 53.34 264 GLN A CA 1
ATOM 1977 C C . GLN A 1 264 ? -9.213 -17.701 32.371 1.00 53.34 264 GLN A C 1
ATOM 1979 O O . GLN A 1 264 ? -9.770 -17.632 33.463 1.00 53.34 264 GLN A O 1
ATOM 1984 N N . ARG A 1 265 ? -9.213 -18.819 31.631 1.00 49.47 265 ARG A N 1
ATOM 1985 C CA . ARG A 1 265 ? -9.783 -20.113 32.032 1.00 49.47 265 ARG A CA 1
ATOM 1986 C C . ARG A 1 265 ? -8.736 -21.129 32.516 1.00 49.47 265 ARG A C 1
ATOM 1988 O O . ARG A 1 265 ? -9.142 -22.207 32.942 1.00 49.47 265 ARG A O 1
ATOM 1995 N N . ALA A 1 266 ? -7.445 -20.805 32.419 1.00 41.22 266 ALA A N 1
ATOM 1996 C CA . ALA A 1 266 ? -6.310 -21.636 32.834 1.00 41.22 266 ALA A CA 1
ATOM 1997 C C . ALA A 1 266 ? -5.665 -21.062 34.099 1.00 41.22 266 ALA A C 1
ATOM 1999 O O . ALA A 1 266 ? -5.204 -21.873 34.928 1.00 41.22 266 ALA A O 1
#

Mean predicted aligned error: 6.93 Å

pLDDT: mean 91.46, std 9.18, range [41.22, 98.75]

Radius of gyration: 24.61 Å; Cα contacts (8 Å, |Δi|>4): 402; chains: 1; bounding box: 55×38×70 Å

Nearest PDB structures (foldseek):
  4uzv-assembly1_A-2  TM=8.216E-01  e=9.522E-05  Thermobifida fusca TM51
  2qrw-assembly7_J  TM=8.584E-01  e=3.441E-04  Mycobacterium tuberculosis
  2qrw-assembly1_B  TM=8.394E-01  e=2.752E-04  Mycobacterium tuberculosis
  1o1y-assembly1_A  TM=8.522E-01  e=5.380E-04  Thermotoga maritima
  8khs-assembly1_A  TM=7.933E-01  e=8.786E-03  Alcaligenes ammonioxydans

Sequence (266 aa):
MLLTSSPLPGWPDTHPLGTVPIGEAAGLLLPHDGGPVADLRDRPERWALLTDVTAALRRGVPVLGWGTGAALLGRALGAAIHGSEGSLEWAYPPRGAQVHSWAGEVPRHWTHGRAVAWAAPDLPDTVRADFLAALPGWVDRTPGSPLEEVGGVPALAAVVTEFYARARLDPLLGPVFAAHVQDWPAHLSRVTAFWVMLLGGDADLAPWRGNLNAAHAGLGVRGEHLRAWLTLWEATARDLLPAPAADLLTARARAMGARLGDRQRA

Secondary structure (DSSP, 8-state):
-EEESS--TT-TTEEETTSS-GGG-SEEEE------SS--TT-HHHHHHHHHHHHHHHTT--EEEETHHHHHHHHHTTPPEE--TTS--EEPPPTTPEEEEEETTEEEEEEETTEEEE-SSS--HHHHHHHHHHGGG------SSHHHHTTHHHHHHHHHHHHHHHHHHSTTTHHHHHHH-S-HHHHHHHHHHHHHHHTT--TTTS-----HHHHHTTS---HHHHHHHHHHHHHHHHHHS-HHHHHHHHHHHHHHHHHHHHHTT-